Protein AF-0000000075301127 (afdb_homodimer)

Radius of gyration: 20.76 Å; Cα contacts (8 Å, |Δi|>4): 614; chains: 2; bounding box: 48×58×46 Å

Structure (mmCIF, N/CA/C/O backbone):
data_AF-0000000075301127-model_v1
#
loop_
_entity.id
_entity.type
_entity.pdbx_description
1 polymer 'RNase H type-1 domain-containing protein'
#
loop_
_atom_site.group_PDB
_atom_site.id
_atom_site.type_symbol
_atom_site.label_atom_id
_atom_site.label_alt_id
_atom_site.label_comp_id
_atom_site.label_asym_id
_atom_site.label_entity_id
_atom_site.label_seq_id
_atom_site.pdbx_PDB_ins_code
_atom_site.Cartn_x
_atom_site.Cartn_y
_atom_site.Cartn_z
_atom_site.occupancy
_atom_site.B_iso_or_equiv
_atom_site.auth_seq_id
_atom_site.auth_comp_id
_atom_site.auth_asym_id
_atom_site.auth_atom_id
_atom_site.pdbx_PDB_model_num
ATOM 1 N N . LEU A 1 1 ? 23.219 -8.305 -4.852 1 23.97 1 LEU A N 1
ATOM 2 C CA . LEU A 1 1 ? 23 -8.773 -3.486 1 23.97 1 LEU A CA 1
ATOM 3 C C . LEU A 1 1 ? 22.078 -9.984 -3.457 1 23.97 1 LEU A C 1
ATOM 5 O O . LEU A 1 1 ? 20.969 -9.93 -3.98 1 23.97 1 LEU A O 1
ATOM 9 N N . HIS A 1 2 ? 22.719 -11.195 -3.508 1 31.45 2 HIS A N 1
ATOM 10 C CA . HIS A 1 2 ? 22.031 -12.477 -3.369 1 31.45 2 HIS A CA 1
ATOM 11 C C . HIS A 1 2 ? 21.031 -12.445 -2.229 1 31.45 2 HIS A C 1
ATOM 13 O O . HIS A 1 2 ? 21.344 -12 -1.124 1 31.45 2 HIS A O 1
ATOM 19 N N . TRP A 1 3 ? 19.875 -12.172 -2.602 1 33.22 3 TRP A N 1
ATOM 20 C CA . TRP A 1 3 ? 18.859 -12.086 -1.552 1 33.22 3 TRP A CA 1
ATOM 21 C C . TRP A 1 3 ? 18.859 -13.344 -0.692 1 33.22 3 TRP A C 1
ATOM 23 O O . TRP A 1 3 ? 18.719 -14.453 -1.209 1 33.22 3 TRP A O 1
ATOM 33 N N . LYS A 1 4 ? 19.688 -13.422 0.194 1 38.69 4 LYS A N 1
ATOM 34 C CA . LYS A 1 4 ? 19.734 -14.508 1.17 1 38.69 4 LYS A CA 1
ATOM 35 C C . LYS A 1 4 ? 18.391 -14.656 1.887 1 38.69 4 LYS A C 1
ATOM 37 O O . LYS A 1 4 ? 17.891 -13.695 2.479 1 38.69 4 LYS A O 1
ATOM 42 N N . THR A 1 5 ? 17.562 -15.414 1.334 1 47.81 5 THR A N 1
ATOM 43 C CA . THR A 1 5 ? 16.406 -15.758 2.156 1 47.81 5 THR A CA 1
ATOM 44 C C . THR A 1 5 ? 16.812 -15.945 3.613 1 47.81 5 THR A C 1
ATOM 46 O O . THR A 1 5 ? 17.766 -16.688 3.906 1 47.81 5 THR A O 1
ATOM 49 N N . PRO A 1 6 ? 16.547 -15.031 4.438 1 50.59 6 PRO A N 1
ATOM 50 C CA . PRO A 1 6 ? 17.156 -15.062 5.766 1 50.59 6 PRO A CA 1
ATOM 51 C C . PRO A 1 6 ? 17.438 -16.484 6.254 1 50.59 6 PRO A C 1
ATOM 53 O O . PRO A 1 6 ? 18.438 -16.719 6.934 1 50.59 6 PRO A O 1
ATOM 56 N N . TYR A 1 7 ? 16.375 -17.344 6.492 1 55.53 7 TYR A N 1
ATOM 57 C CA . TYR A 1 7 ? 16.594 -18.438 7.418 1 55.53 7 TYR A CA 1
ATOM 58 C C . TYR A 1 7 ? 15.961 -19.734 6.887 1 55.53 7 TYR A C 1
ATOM 60 O O . TYR A 1 7 ? 15.047 -19.688 6.059 1 55.53 7 TYR A O 1
ATOM 68 N N . SER A 1 8 ? 16.453 -20.75 6.957 1 67.44 8 SER A N 1
ATOM 69 C CA . SER A 1 8 ? 15.867 -22.094 6.887 1 67.44 8 SER A CA 1
ATOM 70 C C . SER A 1 8 ? 14.414 -22.078 7.34 1 67.44 8 SER A C 1
ATOM 72 O O . SER A 1 8 ? 14.078 -21.484 8.367 1 67.44 8 SER A O 1
ATOM 74 N N . GLY A 1 9 ? 13.438 -22.406 6.355 1 79.81 9 GLY A N 1
ATOM 75 C CA . GLY A 1 9 ? 12.031 -22.5 6.715 1 79.81 9 GLY A CA 1
ATOM 76 C C . GLY A 1 9 ? 11.188 -21.391 6.109 1 79.81 9 GLY A C 1
ATOM 77 O O . GLY A 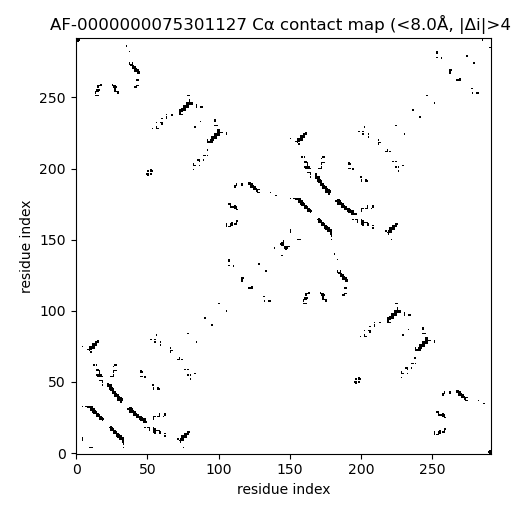1 9 ? 9.953 -21.484 6.094 1 79.81 9 GLY A O 1
ATOM 78 N N . TRP A 1 10 ? 11.906 -20.375 5.41 1 87.5 10 TRP A N 1
ATOM 79 C CA . TRP A 1 10 ? 11.125 -19.312 4.793 1 87.5 10 TRP A CA 1
ATOM 80 C C . TRP A 1 10 ? 10.891 -19.594 3.314 1 87.5 10 TRP A C 1
ATOM 82 O O . TRP A 1 10 ? 11.734 -20.188 2.646 1 87.5 10 TRP A O 1
ATOM 92 N N . VAL A 1 11 ? 9.727 -19.125 2.904 1 92.88 11 VAL A N 1
ATOM 93 C CA . VAL A 1 11 ? 9.469 -19.203 1.47 1 92.88 11 VAL A CA 1
ATOM 94 C C . VAL A 1 11 ? 9.469 -17.797 0.87 1 92.88 11 VAL A C 1
ATOM 96 O O . VAL A 1 11 ? 9.258 -16.812 1.58 1 92.88 11 VAL A O 1
ATOM 99 N N . LYS A 1 12 ? 9.789 -17.781 -0.409 1 93.31 12 LYS A N 1
ATOM 100 C CA . LYS A 1 12 ? 9.773 -16.531 -1.162 1 93.31 12 LYS A CA 1
ATOM 101 C C . LYS A 1 12 ? 8.562 -16.453 -2.08 1 93.31 12 LYS A C 1
ATOM 103 O O . LYS A 1 12 ? 8.297 -17.375 -2.852 1 93.31 12 LYS A O 1
ATOM 108 N N . CYS A 1 13 ? 7.824 -15.391 -1.941 1 96 13 CYS A N 1
ATOM 109 C CA . CYS A 1 13 ? 6.664 -15.164 -2.795 1 96 13 CYS A CA 1
ATOM 110 C C . CYS A 1 13 ? 6.844 -13.906 -3.635 1 96 13 CYS A C 1
ATOM 112 O O . CYS A 1 13 ? 6.75 -12.789 -3.117 1 96 13 CYS A O 1
ATOM 114 N N . SER A 1 14 ? 7.125 -14.086 -4.895 1 96.62 14 SER A N 1
ATOM 115 C CA . SER A 1 14 ? 7.152 -12.961 -5.824 1 96.62 14 SER A CA 1
ATOM 116 C C . SER A 1 14 ? 5.785 -12.734 -6.453 1 96.62 14 SER A C 1
ATOM 118 O O . SER A 1 14 ? 5.113 -13.68 -6.863 1 96.62 14 SER A O 1
ATOM 120 N N . TYR A 1 15 ? 5.328 -11.453 -6.484 1 97.19 15 TYR A N 1
ATOM 121 C CA . TYR A 1 15 ? 4.008 -11.133 -7.02 1 97.19 15 TYR A CA 1
ATOM 122 C C . TYR A 1 15 ? 4.094 -10.016 -8.047 1 97.19 15 TYR A C 1
ATOM 124 O O . TYR A 1 15 ? 5.059 -9.242 -8.062 1 97.19 15 TYR A O 1
ATOM 132 N N . ASP A 1 16 ? 3.129 -9.961 -8.969 1 96.19 16 ASP A N 1
ATOM 133 C CA . ASP A 1 16 ? 3.023 -8.914 -9.984 1 96.19 16 ASP A CA 1
ATOM 134 C C . ASP A 1 16 ? 1.595 -8.805 -10.508 1 96.19 16 ASP A C 1
ATOM 136 O O . ASP A 1 16 ? 0.816 -9.758 -10.414 1 96.19 16 ASP A O 1
ATOM 140 N N . GLY A 1 17 ? 1.234 -7.609 -10.969 1 94.88 17 GLY A N 1
ATOM 141 C CA . GLY A 1 17 ? -0.049 -7.344 -11.602 1 94.88 17 GLY A CA 1
ATOM 142 C C . GLY A 1 17 ? 0.074 -6.59 -12.914 1 94.88 17 GLY A C 1
ATOM 143 O O . GLY A 1 17 ? 1.089 -5.938 -13.164 1 94.88 17 GLY A O 1
ATOM 144 N N . THR A 1 18 ? -0.869 -6.797 -13.742 1 91.12 18 THR A N 1
ATOM 145 C CA . THR A 1 18 ? -0.947 -6.051 -14.992 1 91.12 18 THR A CA 1
ATOM 146 C C . THR A 1 18 ? -2.293 -5.344 -15.117 1 91.12 18 THR A C 1
ATOM 148 O O . THR A 1 18 ? -3.293 -5.797 -14.555 1 91.12 18 THR A O 1
ATOM 151 N N . PHE A 1 19 ? -2.176 -4.16 -15.609 1 84.75 19 PHE A N 1
ATOM 152 C CA . PHE A 1 19 ? -3.326 -3.303 -15.867 1 84.75 19 PHE A CA 1
ATOM 153 C C . PHE A 1 19 ? -3.574 -3.176 -17.375 1 84.75 19 PHE A C 1
ATOM 155 O O . PHE A 1 19 ? -2.635 -3.006 -18.141 1 84.75 19 PHE A O 1
ATOM 162 N N . VAL A 1 20 ? -4.902 -3.516 -17.703 1 74.31 20 VAL A N 1
ATOM 163 C CA . VAL A 1 20 ? -5.25 -3.365 -19.109 1 74.31 20 VAL A CA 1
ATOM 164 C C . VAL A 1 20 ? -6.156 -2.148 -19.297 1 74.31 20 VAL A C 1
ATOM 166 O O . VAL A 1 20 ? -6.781 -1.684 -18.344 1 74.31 20 VAL A O 1
ATOM 169 N N . TRP A 1 21 ? -6.184 -1.617 -20.359 1 67.12 21 TRP A N 1
ATOM 170 C CA . TRP A 1 21 ? -6.809 -0.351 -20.734 1 67.12 21 TRP A CA 1
ATOM 171 C C . TRP A 1 21 ? -8.289 -0.341 -20.344 1 67.12 21 TRP A C 1
ATOM 173 O O . TRP A 1 21 ? -8.82 0.692 -19.938 1 67.12 21 TRP A O 1
ATOM 183 N N . ASP A 1 22 ? -8.945 -1.418 -20.406 1 68.94 22 ASP A N 1
ATOM 184 C CA . ASP A 1 22 ? -10.359 -1.436 -20.031 1 68.94 22 ASP A CA 1
ATOM 185 C C . ASP A 1 22 ? -10.539 -1.54 -18.531 1 68.94 22 ASP A C 1
ATOM 187 O O . ASP A 1 22 ? -11.609 -1.916 -18.047 1 68.94 22 ASP A O 1
ATOM 191 N N . ARG A 1 23 ? -9.508 -1.252 -17.844 1 71.56 23 ARG A N 1
ATOM 192 C CA . ARG A 1 23 ? -9.5 -1.188 -16.391 1 71.56 23 ARG A CA 1
ATOM 193 C C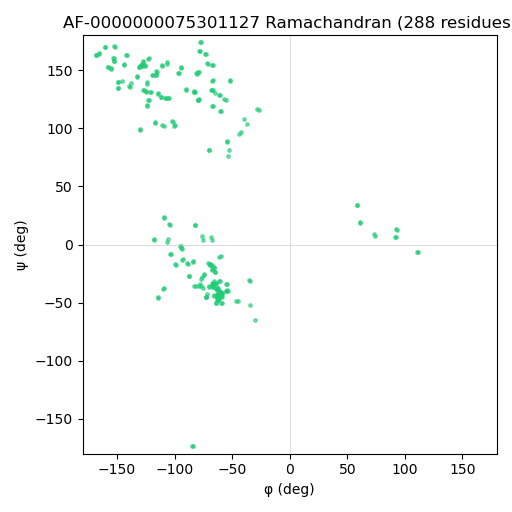 . ARG A 1 23 ? -9.547 -2.586 -15.773 1 71.56 23 ARG A C 1
ATOM 195 O O . ARG A 1 23 ? -9.859 -2.742 -14.594 1 71.56 23 ARG A O 1
ATOM 202 N N . SER A 1 24 ? -9.43 -3.498 -16.719 1 83.25 24 SER A N 1
ATOM 203 C CA . SER A 1 24 ? -9.305 -4.844 -16.172 1 83.25 24 SER A CA 1
ATOM 204 C C . SER A 1 24 ? -7.879 -5.125 -15.711 1 83.25 24 SER A C 1
ATOM 206 O O . SER A 1 24 ? -6.934 -4.484 -16.172 1 83.25 24 SER A O 1
ATOM 208 N N . SER A 1 25 ? -7.781 -5.914 -14.664 1 90.25 25 SER A N 1
ATOM 209 C CA . SER A 1 25 ? -6.449 -6.254 -14.172 1 90.25 25 SER A CA 1
ATOM 210 C C . SER A 1 25 ? -6.32 -7.754 -13.93 1 90.25 25 SER A C 1
ATOM 212 O O . SER A 1 25 ? -7.32 -8.445 -13.727 1 90.25 25 SER A O 1
ATOM 214 N N . LYS A 1 26 ? -5.145 -8.289 -14.18 1 94.06 26 LYS A N 1
ATOM 215 C CA . LYS A 1 26 ? -4.777 -9.656 -13.812 1 94.06 26 LYS A CA 1
ATOM 216 C C . LYS A 1 26 ? -3.586 -9.664 -12.859 1 94.06 26 LYS A C 1
ATOM 218 O O . LYS A 1 26 ? -2.715 -8.797 -12.93 1 94.06 26 LYS A O 1
ATOM 223 N N . VAL A 1 27 ? -3.652 -10.625 -12.016 1 96.38 27 VAL A N 1
ATOM 224 C CA . VAL A 1 27 ? -2.586 -10.703 -11.023 1 96.38 27 VAL A CA 1
ATOM 225 C C . VAL A 1 27 ? -1.978 -12.102 -11.023 1 96.38 27 VAL A C 1
ATOM 227 O O . VAL A 1 27 ? -2.607 -13.062 -11.484 1 96.38 27 VAL A O 1
ATOM 230 N N . GLY A 1 28 ? -0.729 -12.18 -10.531 1 97.12 28 GLY A N 1
ATOM 231 C CA . GLY A 1 28 ? -0.032 -13.453 -10.43 1 97.12 28 GLY A CA 1
ATOM 232 C C . GLY A 1 28 ? 1.011 -13.484 -9.328 1 97.12 28 GLY A C 1
ATOM 233 O O . GLY A 1 28 ? 1.396 -12.438 -8.805 1 97.12 28 GLY A O 1
ATOM 234 N N . TRP A 1 29 ? 1.383 -14.664 -8.93 1 97.5 29 TRP A N 1
ATOM 235 C CA . TRP A 1 29 ? 2.418 -14.859 -7.922 1 97.5 29 TRP A CA 1
ATOM 236 C C . TRP A 1 29 ? 3.115 -16.203 -8.109 1 97.5 29 TRP A C 1
ATOM 238 O O . TRP A 1 29 ? 2.576 -17.109 -8.75 1 97.5 29 TRP A O 1
ATOM 248 N N . ILE A 1 30 ? 4.344 -16.266 -7.566 1 97.19 30 ILE A N 1
ATOM 249 C CA . ILE A 1 30 ? 5.133 -17.484 -7.578 1 97.19 30 ILE A CA 1
ATOM 250 C C . ILE A 1 30 ? 5.832 -17.672 -6.234 1 97.19 30 ILE A C 1
ATOM 252 O O . ILE A 1 30 ? 6.344 -16.703 -5.66 1 97.19 30 ILE A O 1
ATOM 256 N N . ILE A 1 31 ? 5.789 -18.875 -5.723 1 95.75 31 ILE A N 1
ATOM 257 C CA . ILE A 1 31 ? 6.391 -19.203 -4.434 1 95.75 31 ILE A CA 1
ATOM 258 C C . ILE A 1 31 ? 7.551 -20.172 -4.633 1 95.75 31 ILE A C 1
ATOM 260 O O . ILE A 1 31 ? 7.402 -21.188 -5.312 1 95.75 31 ILE A O 1
ATOM 264 N N . ARG A 1 32 ? 8.633 -19.828 -4.066 1 93.25 32 ARG A N 1
ATOM 265 C CA . ARG A 1 32 ? 9.828 -20.672 -4.09 1 93.25 32 ARG A CA 1
ATOM 266 C C . ARG A 1 32 ? 10.367 -20.891 -2.68 1 93.25 32 ARG A C 1
ATOM 268 O O . ARG A 1 32 ? 10.164 -20.047 -1.795 1 93.25 32 ARG A O 1
ATOM 275 N N . ASN A 1 33 ? 11.07 -22 -2.514 1 90.94 33 ASN A N 1
ATOM 276 C CA . ASN A 1 33 ? 11.672 -22.234 -1.204 1 90.94 33 ASN A CA 1
ATOM 277 C C . ASN A 1 33 ? 13.023 -21.531 -1.077 1 90.94 33 ASN A C 1
ATOM 279 O O . ASN A 1 33 ? 13.406 -20.75 -1.95 1 90.94 33 ASN A O 1
ATOM 283 N N . ASP A 1 34 ? 13.664 -21.797 -0.003 1 83.94 34 ASP A N 1
ATOM 284 C CA . ASP A 1 34 ? 14.898 -21.094 0.318 1 83.94 34 ASP A CA 1
ATOM 285 C C . ASP A 1 34 ? 16.016 -21.5 -0.631 1 83.94 34 ASP A C 1
ATOM 287 O O . ASP A 1 34 ? 17.016 -20.781 -0.759 1 83.94 34 ASP A O 1
ATOM 291 N N . ARG A 1 35 ? 15.836 -22.594 -1.325 1 83.25 35 ARG A N 1
ATOM 292 C CA . ARG A 1 35 ? 16.828 -23.047 -2.287 1 83.25 35 ARG A CA 1
ATOM 293 C C . ARG A 1 35 ? 16.516 -22.547 -3.691 1 83.25 35 ARG A C 1
ATOM 295 O O . ARG A 1 35 ? 17.266 -22.797 -4.633 1 83.25 35 ARG A O 1
ATOM 302 N N . GLY A 1 36 ? 15.391 -21.891 -3.773 1 85.75 36 GLY A N 1
ATOM 303 C CA . GLY A 1 36 ? 15 -21.328 -5.062 1 85.75 36 GLY A CA 1
ATOM 304 C C . GLY A 1 36 ? 14.133 -22.266 -5.875 1 85.75 36 GLY A C 1
ATOM 305 O O . GLY A 1 36 ? 13.789 -21.969 -7.02 1 85.75 36 GLY A O 1
ATOM 306 N N . SER A 1 37 ? 13.742 -23.391 -5.281 1 89.12 37 SER A N 1
ATOM 307 C CA . SER A 1 37 ? 12.898 -24.359 -5.98 1 89.12 37 SER A CA 1
ATOM 308 C C . SER A 1 37 ? 11.438 -23.922 -5.988 1 89.12 37 SER A C 1
ATOM 310 O O . SER A 1 37 ? 10.945 -23.391 -4.992 1 89.12 37 SER A O 1
ATOM 312 N N . PHE A 1 38 ? 10.797 -24.312 -7.039 1 92.75 38 PHE A N 1
ATOM 313 C CA . PHE A 1 38 ? 9.391 -23.984 -7.223 1 92.75 38 PHE A CA 1
ATOM 314 C C . PHE A 1 38 ? 8.523 -24.719 -6.211 1 92.75 38 PHE A C 1
ATOM 316 O O . PHE A 1 38 ? 8.695 -25.922 -5.996 1 92.75 38 PHE A O 1
ATOM 323 N N . LEU A 1 39 ? 7.617 -24 -5.586 1 94.69 39 LEU A N 1
ATOM 324 C CA . LEU A 1 39 ? 6.652 -24.625 -4.688 1 94.69 39 LEU A CA 1
ATOM 325 C C . LEU A 1 39 ? 5.234 -24.5 -5.238 1 94.69 39 LEU A C 1
ATOM 327 O O . LEU A 1 39 ? 4.48 -25.484 -5.242 1 94.69 39 LEU A O 1
ATOM 331 N N . ALA A 1 40 ? 4.906 -23.375 -5.676 1 96.62 40 ALA A N 1
ATOM 332 C CA . ALA A 1 40 ? 3.557 -23.109 -6.168 1 96.62 40 ALA A CA 1
ATOM 333 C C . ALA A 1 40 ? 3.49 -21.781 -6.906 1 96.62 40 ALA A C 1
ATOM 335 O O . ALA A 1 40 ? 4.426 -20.984 -6.84 1 96.62 40 ALA A O 1
ATOM 336 N N . ALA A 1 41 ? 2.434 -21.594 -7.676 1 96.94 41 ALA A N 1
ATOM 337 C CA . ALA A 1 41 ? 2.135 -20.312 -8.336 1 96.94 41 ALA A CA 1
ATOM 338 C C . ALA A 1 41 ? 0.634 -20.156 -8.562 1 96.94 41 ALA A C 1
ATOM 340 O O . ALA A 1 41 ? -0.139 -21.094 -8.328 1 96.94 41 ALA A O 1
ATOM 341 N N . GLY A 1 42 ? 0.286 -18.953 -8.969 1 97.06 42 GLY A N 1
ATOM 342 C CA . GLY A 1 42 ? -1.118 -18.719 -9.266 1 97.06 42 GLY A CA 1
ATOM 343 C C . GLY A 1 42 ? -1.36 -17.438 -10.031 1 97.06 42 GLY A C 1
ATOM 344 O O . GLY A 1 42 ? -0.437 -16.641 -10.242 1 97.06 42 GLY A O 1
ATOM 345 N N . GLN A 1 43 ? -2.475 -17.391 -10.539 1 96.56 43 GLN A N 1
ATOM 346 C CA . GLN A 1 43 ? -2.973 -16.203 -11.219 1 96.56 43 GLN A CA 1
ATOM 347 C C . GLN A 1 43 ? -4.469 -16.016 -10.977 1 96.56 43 GLN A C 1
ATOM 349 O O . GLN A 1 43 ? -5.18 -16.969 -10.68 1 96.56 43 GLN A O 1
ATOM 354 N N . ALA A 1 44 ? -4.918 -14.805 -11.078 1 96.25 44 ALA A N 1
ATOM 355 C CA . ALA A 1 44 ? -6.324 -14.484 -10.852 1 96.25 44 ALA A CA 1
ATOM 356 C C . ALA A 1 44 ? -6.727 -13.211 -11.578 1 96.25 44 ALA A C 1
ATOM 358 O O . ALA A 1 44 ? -5.875 -12.367 -11.891 1 96.25 44 ALA A O 1
ATOM 359 N N . GLN A 1 45 ? -7.973 -13.164 -11.922 1 93.38 45 GLN A N 1
ATOM 360 C CA . GLN A 1 45 ? -8.531 -11.891 -12.367 1 93.38 45 GLN A CA 1
ATOM 361 C C . GLN A 1 45 ? -8.578 -10.883 -11.219 1 93.38 45 GLN A C 1
ATOM 363 O O . GLN A 1 45 ? -9.141 -11.18 -10.156 1 93.38 45 GLN A O 1
ATOM 368 N N . GLY A 1 46 ? -7.887 -9.812 -11.414 1 87.62 46 GLY A N 1
ATOM 369 C CA . GLY A 1 46 ? -7.914 -8.766 -10.398 1 87.62 46 GLY A CA 1
ATOM 370 C C . GLY A 1 46 ? -9.172 -7.926 -10.438 1 87.62 46 GLY A C 1
ATOM 371 O O . GLY A 1 46 ? -10.031 -8.125 -11.305 1 87.62 46 GLY A O 1
ATOM 372 N N . LYS A 1 47 ? -9.289 -7.055 -9.469 1 85.38 47 LYS A N 1
ATOM 373 C CA . LYS A 1 47 ? -10.375 -6.07 -9.445 1 85.38 47 LYS A CA 1
ATOM 374 C C . LYS A 1 47 ? -10.148 -4.98 -10.484 1 85.38 47 LYS A C 1
ATOM 376 O O . LYS A 1 47 ? -9.07 -4.883 -11.07 1 85.38 47 LYS A O 1
ATOM 381 N N . GLN A 1 48 ? -11.25 -4.246 -10.742 1 85.62 48 GLN A N 1
ATOM 382 C CA . GLN A 1 48 ? -11.094 -3.074 -11.602 1 85.62 48 GLN A CA 1
ATOM 383 C C . GLN A 1 48 ? -10.133 -2.064 -10.984 1 85.62 48 GLN A C 1
ATOM 385 O O . GLN A 1 48 ? -10.234 -1.75 -9.797 1 85.62 48 GLN A O 1
ATOM 390 N N . THR A 1 49 ? -9.148 -1.661 -11.836 1 83.88 49 THR A N 1
ATOM 391 C CA . THR A 1 49 ? -8.109 -0.77 -11.328 1 83.88 49 THR A CA 1
ATOM 392 C C . THR A 1 49 ? -7.945 0.44 -12.25 1 83.88 49 THR A C 1
ATOM 394 O O . THR A 1 49 ? -8.32 0.394 -13.422 1 83.88 49 THR A O 1
ATOM 397 N N . SER A 1 50 ? -7.465 1.533 -11.633 1 78.5 50 SER A N 1
ATOM 398 C CA . SER A 1 50 ? -7.273 2.762 -12.398 1 78.5 50 SER A CA 1
ATOM 399 C C . SER A 1 50 ? -5.801 2.986 -12.719 1 78.5 50 SER A C 1
ATOM 401 O O . SER A 1 50 ? -5.465 3.836 -13.547 1 78.5 50 SER A O 1
ATOM 403 N N . CYS A 1 51 ? -4.922 2.197 -12.172 1 83.38 51 CYS A N 1
ATOM 404 C CA . CYS A 1 51 ? -3.496 2.35 -12.438 1 83.38 51 CYS A CA 1
ATOM 405 C C . CYS A 1 51 ? -2.738 1.07 -12.102 1 83.38 51 CYS A C 1
ATOM 407 O O . CYS A 1 51 ? -3.303 0.147 -11.508 1 83.38 51 CYS A O 1
ATOM 409 N N . SER A 1 52 ? -1.479 1.012 -12.484 1 84.75 52 SER A N 1
ATOM 410 C CA . SER A 1 52 ? -0.663 -0.187 -12.328 1 84.75 52 SER A CA 1
ATOM 411 C C . SER A 1 52 ? -0.409 -0.489 -10.852 1 84.75 52 SER A C 1
ATOM 413 O O . SER A 1 52 ? -0.379 -1.653 -10.445 1 84.75 52 SER A O 1
ATOM 415 N N . LEU A 1 53 ? -0.269 0.536 -10.047 1 87.44 53 LEU A N 1
ATOM 416 C CA . LEU A 1 53 ? 0.011 0.348 -8.625 1 87.44 53 LEU A CA 1
ATOM 417 C C . LEU A 1 53 ? -1.143 -0.372 -7.938 1 87.44 53 LEU A C 1
ATOM 419 O O . LEU A 1 53 ? -0.922 -1.195 -7.047 1 87.44 53 LEU A O 1
ATOM 423 N N . GLU A 1 54 ? -2.297 -0.04 -8.359 1 88.81 54 GLU A N 1
ATOM 424 C CA . GLU A 1 54 ? -3.465 -0.72 -7.812 1 88.81 54 GLU A CA 1
ATOM 425 C C . GLU A 1 54 ? -3.438 -2.211 -8.133 1 88.81 54 GLU A C 1
ATOM 427 O O . GLU A 1 54 ? -3.727 -3.043 -7.273 1 88.81 54 GLU A O 1
ATOM 432 N N . SER A 1 55 ? -3.105 -2.541 -9.32 1 91.88 55 SER A N 1
ATOM 433 C CA . SER A 1 55 ? -2.998 -3.943 -9.711 1 91.88 55 SER A CA 1
ATOM 434 C C . SER A 1 55 ? -1.934 -4.668 -8.898 1 91.88 55 SER A C 1
ATOM 436 O O . SER A 1 55 ? -2.141 -5.805 -8.461 1 91.88 55 SER A O 1
ATOM 438 N N . GLU A 1 56 ? -0.827 -4.016 -8.656 1 91.5 56 GLU A N 1
ATOM 439 C CA . GLU A 1 56 ? 0.25 -4.57 -7.84 1 91.5 56 GLU A CA 1
ATOM 440 C C . GLU A 1 56 ? -0.208 -4.801 -6.402 1 91.5 56 GLU A C 1
ATOM 442 O O . GLU A 1 56 ? 0.143 -5.809 -5.789 1 91.5 56 GLU A O 1
ATOM 447 N N . GLY A 1 57 ? -0.97 -3.885 -5.953 1 91.88 57 GLY A N 1
ATOM 448 C CA . GLY A 1 57 ? -1.565 -4.07 -4.641 1 91.88 57 GLY A CA 1
ATOM 449 C C . GLY A 1 57 ? -2.488 -5.27 -4.566 1 91.88 57 GLY A C 1
ATOM 450 O O . GLY A 1 57 ? -2.439 -6.039 -3.604 1 91.88 57 GLY A O 1
ATOM 451 N N . HIS A 1 58 ? -3.281 -5.438 -5.555 1 92.69 58 HIS A N 1
ATOM 452 C CA . HIS A 1 58 ? -4.145 -6.609 -5.625 1 92.69 58 HIS A CA 1
ATOM 453 C C . HIS A 1 58 ? -3.328 -7.895 -5.664 1 92.69 58 HIS A C 1
ATOM 455 O O . HIS A 1 58 ? -3.676 -8.875 -5 1 92.69 58 HIS A O 1
ATOM 461 N N . ALA A 1 59 ? -2.293 -7.84 -6.438 1 95.44 59 ALA A N 1
ATOM 462 C CA . ALA A 1 59 ? -1.446 -9.023 -6.551 1 95.44 59 ALA A CA 1
ATOM 463 C C . ALA A 1 59 ? -0.883 -9.43 -5.188 1 95.44 59 ALA A C 1
ATOM 465 O O . ALA A 1 59 ? -0.85 -10.609 -4.852 1 95.44 59 ALA A O 1
ATOM 466 N N . LEU A 1 60 ? -0.417 -8.453 -4.457 1 94.12 60 LEU A N 1
ATOM 467 C CA . LEU A 1 60 ? 0.101 -8.727 -3.121 1 94.12 60 LEU A CA 1
ATOM 468 C C . LEU A 1 60 ? -0.989 -9.297 -2.221 1 94.12 60 LEU A C 1
ATOM 470 O O . LEU A 1 60 ? -0.768 -10.289 -1.523 1 94.12 60 LEU A O 1
ATOM 474 N N . LEU A 1 61 ? -2.16 -8.797 -2.215 1 92.38 61 LEU A N 1
ATOM 475 C CA . LEU A 1 61 ? -3.258 -9.281 -1.382 1 92.38 61 LEU A CA 1
ATOM 476 C C . LEU A 1 61 ? -3.613 -10.719 -1.729 1 92.38 61 LEU A C 1
ATOM 478 O O . LEU A 1 61 ? -3.791 -11.555 -0.835 1 92.38 61 LEU A O 1
ATOM 482 N N . PHE A 1 62 ? -3.719 -10.977 -3.002 1 93.75 62 PHE A N 1
ATOM 483 C CA . PHE A 1 62 ? -4.035 -12.328 -3.445 1 93.75 62 PHE A CA 1
ATOM 484 C C . PHE A 1 62 ? -2.951 -13.305 -3.012 1 93.75 62 PHE A C 1
ATOM 486 O O . PHE A 1 62 ? -3.252 -14.414 -2.555 1 93.75 62 PHE A O 1
ATOM 493 N N . SER A 1 63 ? -1.718 -12.852 -3.186 1 95 63 SER A N 1
ATOM 494 C CA . SER A 1 63 ? -0.622 -13.742 -2.818 1 95 63 SER A CA 1
ATOM 495 C C . SER A 1 63 ? -0.586 -13.984 -1.312 1 95 63 SER A C 1
ATOM 497 O O . SER A 1 63 ? -0.274 -15.086 -0.863 1 95 63 SER A O 1
ATOM 499 N N . MET A 1 64 ? -0.893 -13.023 -0.547 1 92.5 64 MET A N 1
ATOM 500 C CA . MET A 1 64 ? -0.975 -13.195 0.901 1 92.5 64 MET A CA 1
ATOM 501 C C . MET A 1 64 ? -2.066 -14.188 1.273 1 92.5 64 MET A C 1
ATOM 503 O O . MET A 1 64 ? -1.851 -15.07 2.111 1 92.5 64 MET A O 1
ATOM 507 N N . LYS A 1 65 ? -3.18 -13.984 0.679 1 91.69 65 LYS A N 1
ATOM 508 C CA . LYS A 1 65 ? -4.293 -14.891 0.928 1 91.69 65 LYS A CA 1
ATOM 509 C C . LYS A 1 65 ? -3.932 -16.328 0.533 1 91.69 65 LYS A C 1
ATOM 511 O O . LYS A 1 65 ? -4.227 -17.266 1.266 1 91.69 65 LYS A O 1
ATOM 516 N N . TYR A 1 66 ? -3.303 -16.453 -0.584 1 94.38 66 TYR A N 1
ATOM 517 C CA . TYR A 1 66 ? -2.879 -17.766 -1.056 1 94.38 66 TYR A CA 1
ATOM 518 C C . TYR A 1 66 ? -1.943 -18.422 -0.052 1 94.38 66 TYR A C 1
ATOM 520 O O . TYR A 1 66 ? -2.139 -19.594 0.312 1 94.38 66 TYR A O 1
ATOM 528 N N . CYS A 1 67 ? -0.916 -17.641 0.349 1 93.12 67 CYS A N 1
ATOM 529 C CA . CYS A 1 67 ? 0.055 -18.172 1.302 1 93.12 67 CYS A CA 1
ATOM 530 C C . CYS A 1 67 ? -0.627 -18.594 2.598 1 93.12 67 CYS A C 1
ATOM 532 O O . CYS A 1 67 ? -0.326 -19.656 3.143 1 93.12 67 CYS A O 1
ATOM 534 N N . ARG A 1 68 ? -1.529 -17.828 3.059 1 90.31 68 ARG A N 1
ATOM 535 C CA . ARG A 1 68 ? -2.271 -18.141 4.273 1 90.31 68 ARG A CA 1
ATOM 536 C C . ARG A 1 68 ? -3.072 -19.438 4.098 1 90.31 68 ARG A C 1
ATOM 538 O O . ARG A 1 68 ? -3.033 -20.312 4.953 1 90.31 68 ARG A O 1
ATOM 545 N N . ASN A 1 69 ? -3.744 -19.547 3.016 1 91.5 69 ASN A N 1
ATOM 546 C CA . ASN A 1 69 ? -4.582 -20.703 2.742 1 91.5 69 ASN A CA 1
ATOM 547 C C . ASN A 1 69 ? -3.748 -21.969 2.609 1 91.5 69 ASN A C 1
ATOM 549 O O . ASN A 1 69 ? -4.199 -23.062 2.98 1 91.5 69 ASN A O 1
ATOM 553 N N . LYS A 1 70 ? -2.535 -21.828 2.096 1 92.94 70 LYS A N 1
ATOM 554 C CA . LYS A 1 70 ? -1.659 -22.969 1.886 1 92.94 70 LYS A CA 1
ATOM 555 C C . LYS A 1 70 ? -0.901 -23.328 3.162 1 92.94 70 LYS A C 1
ATOM 557 O O . LYS A 1 70 ? -0.218 -24.344 3.223 1 92.94 70 LYS A O 1
ATOM 562 N N . GLY A 1 71 ? -0.921 -22.359 4.129 1 89.69 71 GLY A N 1
ATOM 563 C CA . GLY A 1 71 ? -0.307 -22.625 5.422 1 89.69 71 GLY A CA 1
ATOM 564 C C . GLY A 1 71 ? 1.139 -22.172 5.5 1 89.69 71 GLY A C 1
ATOM 565 O O . GLY A 1 71 ? 1.892 -22.641 6.359 1 89.69 71 GLY A O 1
ATOM 566 N N . TYR A 1 72 ? 1.582 -21.406 4.559 1 89.12 72 TYR A N 1
ATOM 567 C CA . TYR A 1 72 ? 2.91 -20.812 4.707 1 89.12 72 TYR A CA 1
ATOM 568 C C . TYR A 1 72 ? 2.947 -19.844 5.875 1 89.12 72 TYR A C 1
ATOM 570 O O . TYR A 1 72 ? 2.076 -18.969 5.992 1 89.12 72 TYR A O 1
ATOM 578 N N . THR A 1 73 ? 3.889 -19.922 6.758 1 85.12 73 THR A N 1
ATOM 579 C CA . THR A 1 73 ? 3.912 -19.094 7.961 1 85.12 73 THR A CA 1
ATOM 580 C C . THR A 1 73 ? 5.012 -18.047 7.871 1 85.12 73 THR A C 1
ATOM 582 O O . THR A 1 73 ? 4.883 -16.953 8.445 1 85.12 73 THR A O 1
ATOM 585 N N . ASN A 1 74 ? 6.145 -18.406 7.297 1 88.12 74 ASN A N 1
ATOM 586 C CA . ASN A 1 74 ? 7.27 -17.5 7.105 1 88.12 74 ASN A CA 1
ATOM 587 C C . ASN A 1 74 ? 7.477 -17.172 5.633 1 88.12 74 ASN A C 1
ATOM 589 O O . ASN A 1 74 ? 7.992 -17.984 4.875 1 88.12 74 ASN A O 1
ATOM 593 N N . VAL A 1 75 ? 7.023 -15.977 5.309 1 91.44 75 VAL A N 1
ATOM 594 C CA . VAL A 1 75 ? 7.016 -15.648 3.887 1 91.44 75 VAL A CA 1
ATOM 595 C C . VAL A 1 75 ? 7.734 -14.32 3.66 1 91.44 75 VAL A C 1
ATOM 597 O O . VAL A 1 75 ? 7.512 -13.359 4.395 1 91.44 75 VAL A O 1
ATOM 600 N N . CYS A 1 76 ? 8.562 -14.305 2.729 1 91.81 76 CYS A N 1
ATOM 601 C CA . CYS A 1 76 ? 9.148 -13.07 2.211 1 91.81 76 CYS A CA 1
ATOM 602 C C . CYS A 1 76 ? 8.492 -12.664 0.898 1 91.81 76 CYS A C 1
ATOM 604 O O . CYS A 1 76 ? 8.719 -13.289 -0.138 1 91.81 76 CYS A O 1
ATOM 606 N N . PHE A 1 77 ? 7.676 -11.656 0.965 1 93.56 77 PHE A N 1
ATOM 607 C CA . PHE A 1 77 ? 7.012 -11.148 -0.229 1 93.56 77 PHE A CA 1
ATOM 608 C C . PHE A 1 77 ? 7.93 -10.195 -0.993 1 93.56 77 PHE A C 1
ATOM 610 O O . PHE A 1 77 ? 8.531 -9.305 -0.403 1 93.56 77 PHE A O 1
ATOM 617 N N . LYS A 1 78 ? 8.016 -10.43 -2.275 1 94.5 78 LYS A N 1
ATOM 618 C CA . LYS A 1 78 ? 8.875 -9.625 -3.141 1 94.5 78 LYS A CA 1
ATOM 619 C C . LYS A 1 78 ? 8.078 -9 -4.277 1 94.5 78 LYS A C 1
ATOM 621 O O . LYS A 1 78 ? 7.355 -9.695 -4.996 1 94.5 78 LYS A O 1
ATOM 626 N N . GLY A 1 79 ? 8.117 -7.734 -4.418 1 94.44 79 GLY A N 1
ATOM 627 C CA . GLY A 1 79 ? 7.473 -6.98 -5.48 1 94.44 79 GLY A CA 1
ATOM 628 C C . GLY A 1 79 ? 8.305 -5.812 -5.98 1 94.44 79 GLY A C 1
ATOM 629 O O . GLY A 1 79 ? 9.25 -5.391 -5.312 1 94.44 79 GLY A O 1
ATOM 630 N N . ASP A 1 80 ? 7.965 -5.293 -7.152 1 92.88 80 ASP A N 1
ATOM 631 C CA . ASP A 1 80 ? 8.781 -4.238 -7.742 1 92.88 80 ASP A CA 1
ATOM 632 C C . ASP A 1 80 ? 8.109 -2.875 -7.609 1 92.88 80 ASP A C 1
ATOM 634 O O . ASP A 1 80 ? 8.406 -1.952 -8.367 1 92.88 80 ASP A O 1
ATOM 638 N N . ASN A 1 81 ? 7.184 -2.754 -6.762 1 90.94 81 ASN A N 1
ATOM 639 C CA . ASN A 1 81 ? 6.551 -1.495 -6.387 1 90.94 81 ASN A CA 1
ATOM 640 C C . ASN A 1 81 ? 7.105 -0.96 -5.07 1 90.94 81 ASN A C 1
ATOM 642 O O . ASN A 1 81 ? 6.66 -1.363 -3.992 1 90.94 81 ASN A O 1
ATOM 646 N N . LYS A 1 82 ? 7.965 0.005 -5.113 1 88.69 82 LYS A N 1
ATOM 647 C CA . LYS A 1 82 ? 8.68 0.514 -3.947 1 88.69 82 LYS A CA 1
ATOM 648 C C . LYS A 1 82 ? 7.723 1.188 -2.967 1 88.69 82 LYS A C 1
ATOM 650 O O . LYS A 1 82 ? 7.879 1.062 -1.751 1 88.69 82 LYS A O 1
ATOM 655 N N . GLU A 1 83 ? 6.727 1.814 -3.445 1 86.06 83 GLU A N 1
ATOM 656 C CA . GLU A 1 83 ? 5.805 2.568 -2.598 1 86.06 83 GLU A CA 1
ATOM 657 C C . GLU A 1 83 ? 5.055 1.646 -1.641 1 86.06 83 GLU A C 1
ATOM 659 O O . GLU A 1 83 ? 4.988 1.91 -0.439 1 86.06 83 GLU A O 1
ATOM 664 N N . ILE A 1 84 ? 4.48 0.597 -2.143 1 88.19 84 ILE A N 1
ATOM 665 C CA . ILE A 1 84 ? 3.74 -0.365 -1.336 1 88.19 84 ILE A CA 1
ATOM 666 C C . ILE A 1 84 ? 4.664 -0.983 -0.291 1 88.19 84 ILE A C 1
ATOM 668 O O . ILE A 1 84 ? 4.305 -1.085 0.884 1 88.19 84 ILE A O 1
ATOM 672 N N . VAL A 1 85 ? 5.855 -1.334 -0.699 1 89.69 85 VAL A N 1
ATOM 673 C CA . VAL A 1 85 ? 6.816 -1.977 0.19 1 89.69 85 VAL A CA 1
ATOM 674 C C . VAL A 1 85 ? 7.234 -1.004 1.291 1 89.69 85 VAL A C 1
ATOM 676 O O . VAL A 1 85 ? 7.32 -1.382 2.461 1 89.69 85 VAL A O 1
ATOM 679 N N . ASP A 1 86 ? 7.492 0.233 0.922 1 86.62 86 ASP A N 1
ATOM 680 C CA . ASP A 1 86 ? 7.863 1.251 1.9 1 86.62 86 ASP A CA 1
ATOM 681 C C . ASP A 1 86 ? 6.758 1.448 2.934 1 86.62 86 ASP A C 1
ATOM 683 O O . ASP A 1 86 ? 7.031 1.624 4.121 1 86.62 86 ASP A O 1
ATOM 687 N N . ILE A 1 87 ? 5.531 1.448 2.449 1 85.75 87 ILE A N 1
ATOM 688 C CA . ILE A 1 87 ? 4.395 1.635 3.346 1 85.75 87 ILE A CA 1
ATOM 689 C C . ILE A 1 87 ? 4.332 0.48 4.344 1 85.75 87 ILE A C 1
ATOM 691 O O . ILE A 1 87 ? 4.16 0.699 5.547 1 85.75 87 ILE A O 1
ATOM 695 N N . LEU A 1 88 ? 4.52 -0.667 3.875 1 83.75 88 LEU A N 1
ATOM 696 C CA . LEU A 1 88 ? 4.441 -1.859 4.715 1 83.75 88 LEU A CA 1
ATOM 697 C C . LEU A 1 88 ? 5.586 -1.887 5.723 1 83.75 88 LEU A C 1
ATOM 699 O O . LEU A 1 88 ? 5.402 -2.334 6.859 1 83.75 88 LEU A O 1
ATOM 703 N N . ASN A 1 89 ? 6.672 -1.377 5.301 1 81.06 89 ASN A N 1
ATOM 704 C CA . ASN A 1 89 ? 7.832 -1.397 6.184 1 81.06 89 ASN A CA 1
ATOM 705 C C . ASN A 1 89 ? 7.867 -0.173 7.094 1 81.06 89 ASN A C 1
ATOM 707 O O . ASN A 1 89 ? 8.617 -0.142 8.07 1 81.06 89 ASN A O 1
ATOM 711 N N . GLY A 1 90 ? 7.273 0.853 6.582 1 70.44 90 GLY A N 1
ATOM 712 C CA . GLY A 1 90 ? 7.27 2.088 7.348 1 70.44 90 GLY A CA 1
ATOM 713 C C . GLY A 1 90 ? 6.57 1.958 8.688 1 70.44 90 GLY A C 1
ATOM 714 O O . GLY A 1 90 ? 6.707 2.826 9.555 1 70.44 90 GLY A O 1
ATOM 715 N N . HIS A 1 91 ? 5.883 0.801 8.812 1 62.66 91 HIS A N 1
ATOM 716 C CA . HIS A 1 91 ? 5.164 0.632 10.07 1 62.66 91 HIS A CA 1
ATOM 717 C C . HIS A 1 91 ? 6.129 0.419 11.234 1 62.66 91 HIS A C 1
ATOM 719 O O . HIS A 1 91 ? 6.785 -0.622 11.312 1 62.66 91 HIS A O 1
ATOM 725 N N . LYS A 1 92 ? 6.637 1.48 11.703 1 60.81 92 LYS A N 1
ATOM 726 C CA . LYS A 1 92 ? 7.492 1.4 12.883 1 60.81 92 LYS A CA 1
ATOM 727 C C . LYS A 1 92 ? 6.77 1.917 14.125 1 60.81 92 LYS A C 1
ATOM 729 O O . LYS A 1 92 ? 7.387 2.109 15.172 1 60.81 92 LYS A O 1
ATOM 734 N N . LEU A 1 93 ? 5.586 2.229 13.961 1 61.91 93 LEU A N 1
ATOM 735 C CA . LEU A 1 93 ? 4.836 2.713 15.117 1 61.91 93 LEU A CA 1
ATOM 736 C C . LEU A 1 93 ? 4.371 1.552 15.984 1 61.91 93 LEU A C 1
ATOM 738 O O . LEU A 1 93 ? 3.93 0.521 15.469 1 61.91 93 LEU A O 1
ATOM 742 N N . ASN A 1 94 ? 4.699 1.574 17.188 1 61.22 94 ASN A N 1
ATOM 743 C CA . ASN A 1 94 ? 4.398 0.526 18.156 1 61.22 94 ASN A CA 1
ATOM 744 C C . ASN A 1 94 ? 2.943 0.079 18.062 1 61.22 94 ASN A C 1
ATOM 746 O O . ASN A 1 94 ? 2.65 -1.115 18.141 1 61.22 94 ASN A O 1
ATOM 750 N N . PHE A 1 95 ? 2.064 1.151 18.047 1 74.25 95 PHE A N 1
ATOM 751 C CA . PHE A 1 95 ? 0.639 0.855 17.969 1 74.25 95 PHE A CA 1
ATOM 752 C C . PHE A 1 95 ? -0.024 1.664 16.859 1 74.25 95 PHE A C 1
ATOM 754 O O . PHE A 1 95 ? -0.219 2.873 17 1 74.25 95 PHE A O 1
ATOM 761 N N . ALA A 1 96 ? -0.169 1.022 15.797 1 83.69 96 ALA A N 1
ATOM 762 C CA . ALA A 1 96 ? -0.801 1.672 14.648 1 83.69 96 ALA A CA 1
ATOM 763 C C . ALA A 1 96 ? -1.997 0.865 14.148 1 83.69 96 ALA A C 1
ATOM 765 O O . ALA A 1 96 ? -1.95 -0.367 14.117 1 83.69 96 ALA A O 1
ATOM 766 N N . ALA A 1 97 ? -3.012 1.524 13.961 1 86.44 97 ALA A N 1
ATOM 767 C CA . ALA A 1 97 ? -4.18 0.964 13.281 1 86.44 97 ALA A CA 1
ATOM 768 C C . ALA A 1 97 ? -4.461 1.695 11.977 1 86.44 97 ALA A C 1
ATOM 770 O O . ALA A 1 97 ? -4.152 2.883 11.844 1 86.44 97 ALA A O 1
ATOM 771 N N . TYR A 1 98 ? -4.992 1.016 11.016 1 88.62 98 TYR A N 1
ATOM 772 C CA . TYR A 1 98 ? -5.316 1.575 9.703 1 88.62 98 TYR A CA 1
ATOM 773 C C . TYR A 1 98 ? -6.785 1.363 9.367 1 88.62 98 TYR A C 1
ATOM 775 O O . TYR A 1 98 ? -7.258 0.226 9.305 1 88.62 98 TYR A O 1
ATOM 783 N N . ASN A 1 99 ? -7.461 2.455 9.18 1 90.44 99 ASN A N 1
ATOM 784 C CA . ASN A 1 99 ? -8.898 2.398 8.914 1 90.44 99 ASN A CA 1
ATOM 785 C C . ASN A 1 99 ? -9.242 3.021 7.566 1 90.44 99 ASN A C 1
ATOM 787 O O . ASN A 1 99 ? -8.758 4.109 7.234 1 90.44 99 ASN A O 1
ATOM 791 N N . TRP A 1 100 ? -10.023 2.268 6.816 1 93.19 100 TRP A N 1
ATOM 792 C CA . TRP A 1 100 ? -10.562 2.826 5.578 1 93.19 100 TRP A CA 1
ATOM 793 C C . TRP A 1 100 ? -11.812 3.656 5.848 1 93.19 100 TRP A C 1
ATOM 795 O O . TRP A 1 100 ? -12.703 3.223 6.578 1 93.19 100 TRP A O 1
ATOM 805 N N . ILE A 1 101 ? -11.844 4.82 5.301 1 91.38 101 ILE A N 1
ATOM 806 C CA . ILE A 1 101 ? -13.016 5.68 5.414 1 91.38 101 ILE A CA 1
ATOM 807 C C . ILE A 1 101 ? -13.484 6.102 4.023 1 91.38 101 ILE A C 1
ATOM 809 O O . ILE A 1 101 ? -12.695 6.109 3.074 1 91.38 101 ILE A O 1
ATOM 813 N N . ARG A 1 102 ? -14.797 6.41 3.918 1 91.25 102 ARG A N 1
ATOM 814 C CA . ARG A 1 102 ? -15.32 6.914 2.654 1 91.25 102 ARG A CA 1
ATOM 815 C C . ARG A 1 102 ? -14.758 8.297 2.336 1 91.25 102 ARG A C 1
ATOM 817 O O . ARG A 1 102 ? -14.469 9.078 3.244 1 91.25 102 ARG A O 1
ATOM 824 N N . ARG A 1 103 ? -14.734 8.578 1.062 1 90.25 103 ARG A N 1
ATOM 825 C CA . ARG A 1 103 ? -14.164 9.844 0.606 1 90.25 103 ARG A CA 1
ATOM 826 C C . ARG A 1 103 ? -14.836 11.023 1.295 1 90.25 103 ARG A C 1
ATOM 828 O O . ARG A 1 103 ? -14.172 11.992 1.677 1 90.25 103 ARG A O 1
ATOM 835 N N . GLU A 1 104 ? -16.172 10.977 1.492 1 89.12 104 GLU A N 1
ATOM 836 C CA . GLU A 1 104 ? -16.953 12.07 2.062 1 89.12 104 GLU A CA 1
ATOM 837 C C . GLU A 1 104 ? -16.578 12.312 3.521 1 89.12 104 GLU A C 1
ATOM 839 O O . GLU A 1 104 ? -16.812 13.406 4.051 1 89.12 104 GLU A O 1
ATOM 844 N N . CYS A 1 105 ? -15.945 11.312 4.16 1 88.38 105 CYS A N 1
ATOM 845 C CA . CYS A 1 105 ? -15.57 11.414 5.562 1 88.38 105 CYS A CA 1
ATOM 846 C C . CYS A 1 105 ? -14.133 11.891 5.707 1 88.38 105 CYS A C 1
ATOM 848 O O . CYS A 1 105 ? -13.641 12.086 6.824 1 88.38 105 CYS A O 1
ATOM 850 N N . ASN A 1 106 ? -13.383 12.133 4.57 1 91.69 106 ASN A N 1
ATOM 851 C CA . ASN A 1 106 ? -11.977 12.523 4.617 1 91.69 106 ASN A CA 1
ATOM 852 C C . ASN A 1 106 ? -11.781 13.977 4.199 1 91.69 106 ASN A C 1
ATOM 854 O O . ASN A 1 106 ? -10.703 14.359 3.744 1 91.69 106 ASN A O 1
ATOM 858 N N . LYS A 1 107 ? -12.789 14.75 4.328 1 89 107 LYS A N 1
ATOM 859 C CA . LYS A 1 107 ? -12.797 16.125 3.832 1 89 107 LYS A CA 1
ATOM 860 C C . LYS A 1 107 ? -11.742 16.969 4.531 1 89 107 LYS A C 1
ATOM 862 O O . LYS A 1 107 ? -11.102 17.812 3.906 1 89 107 LYS A O 1
ATOM 867 N N . LEU A 1 108 ? -11.594 16.75 5.754 1 89.69 108 LEU A N 1
ATOM 868 C CA . LEU A 1 108 ? -10.656 17.562 6.516 1 89.69 108 LEU A CA 1
ATOM 869 C C . LEU A 1 108 ? -9.234 17.391 5.98 1 89.69 108 LEU A C 1
ATOM 871 O O . LEU A 1 108 ? -8.508 18.375 5.82 1 89.69 108 LEU A O 1
ATOM 875 N N . ALA A 1 109 ? -8.844 16.188 5.703 1 94.62 109 ALA A N 1
ATOM 876 C CA . ALA A 1 109 ? -7.496 15.938 5.203 1 94.62 109 ALA A CA 1
ATOM 877 C C . ALA A 1 109 ? -7.355 16.375 3.746 1 94.62 109 ALA A C 1
ATOM 879 O O . ALA A 1 109 ? -6.254 16.688 3.289 1 94.62 109 ALA A O 1
ATOM 880 N N . ASP A 1 110 ? -8.422 16.406 3.008 1 93.56 110 ASP A N 1
ATOM 881 C CA . ASP A 1 110 ? -8.461 16.719 1.582 1 93.56 110 ASP A CA 1
ATOM 882 C C . ASP A 1 110 ? -8.039 18.172 1.33 1 93.56 110 ASP A C 1
ATOM 884 O O . ASP A 1 110 ? -7.598 18.516 0.229 1 93.56 110 ASP A O 1
ATOM 888 N N . VAL A 1 111 ? -8.164 19 2.291 1 92.75 111 VAL A N 1
ATOM 889 C CA . VAL A 1 111 ? -7.906 20.438 2.168 1 92.75 111 VAL A CA 1
ATOM 890 C C . VAL A 1 111 ? -6.406 20.672 2.002 1 92.75 111 VAL A C 1
ATOM 892 O O . VAL A 1 111 ? -5.992 21.5 1.188 1 92.75 111 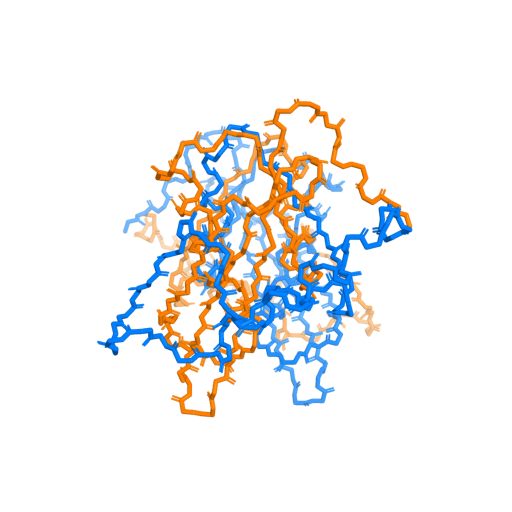VAL A O 1
ATOM 895 N N . PHE A 1 112 ? -5.602 19.922 2.637 1 94.06 112 PHE A N 1
ATOM 896 C CA . PHE A 1 112 ? -4.191 20.25 2.812 1 94.06 112 PHE A CA 1
ATOM 897 C C . PHE A 1 112 ? -3.424 20.062 1.508 1 94.06 112 PHE A C 1
ATOM 899 O O . PHE A 1 112 ? -2.691 20.953 1.08 1 94.06 112 PHE A O 1
ATOM 906 N N . PRO A 1 113 ? -3.633 18.953 0.786 1 94.12 113 PRO A N 1
ATOM 907 C CA . PRO A 1 113 ? -2.893 18.828 -0.471 1 94.12 113 PRO A CA 1
ATOM 908 C C . PRO A 1 113 ? -3.367 19.812 -1.539 1 94.12 113 PRO A C 1
ATOM 910 O O . PRO A 1 113 ? -2.66 20.062 -2.521 1 94.12 113 PRO A O 1
ATOM 913 N N . LYS A 1 114 ? -4.52 20.375 -1.386 1 91.31 114 LYS A N 1
ATOM 914 C CA . LYS A 1 114 ? -5.098 21.281 -2.381 1 91.31 114 LYS A CA 1
ATOM 915 C C . LYS A 1 114 ? -4.742 22.734 -2.082 1 91.31 114 LYS A C 1
ATOM 917 O O . LYS A 1 114 ? -4.949 23.609 -2.92 1 91.31 114 LYS A O 1
ATOM 922 N N . HIS A 1 115 ? -4.242 23 -0.943 1 91.38 115 HIS A N 1
ATOM 923 C CA . HIS A 1 115 ? -3.84 24.344 -0.545 1 91.38 115 HIS A CA 1
ATOM 924 C C . HIS A 1 115 ? -2.355 24.578 -0.804 1 91.38 115 HIS A C 1
ATOM 926 O O . HIS A 1 115 ? -1.554 23.641 -0.721 1 91.38 115 HIS A O 1
ATOM 932 N N . MET A 1 116 ? -2.027 25.797 -1.02 1 90.44 116 MET A N 1
ATOM 933 C CA . MET A 1 116 ? -0.627 26.156 -1.221 1 90.44 116 MET A CA 1
ATOM 934 C C . MET A 1 116 ? 0.18 25.953 0.055 1 90.44 116 MET A C 1
ATOM 936 O O . MET A 1 116 ? -0.289 26.25 1.151 1 90.44 116 MET A O 1
ATOM 940 N N . ILE A 1 117 ? 1.323 25.484 -0.139 1 92.19 117 ILE A N 1
ATOM 941 C CA . ILE A 1 117 ? 2.221 25.344 1.004 1 92.19 117 ILE A CA 1
ATOM 942 C C . ILE A 1 117 ? 2.832 26.703 1.347 1 92.19 117 ILE A C 1
ATOM 944 O O . ILE A 1 117 ? 3.41 27.359 0.482 1 92.19 117 ILE A O 1
ATOM 948 N N . PRO A 1 118 ? 2.693 27.141 2.551 1 92.31 118 PRO A N 1
ATOM 949 C CA . PRO A 1 118 ? 3.191 28.453 2.943 1 92.31 118 PRO A CA 1
ATOM 950 C C . PRO A 1 118 ? 4.66 28.672 2.576 1 92.31 118 PRO A C 1
ATOM 952 O O . PRO A 1 118 ? 5.461 27.734 2.674 1 92.31 118 PRO A O 1
ATOM 955 N N . ASN A 1 119 ? 4.992 29.891 2.143 1 90.56 119 ASN A N 1
ATOM 956 C CA . ASN A 1 119 ? 6.336 30.375 1.846 1 90.56 119 ASN A CA 1
ATOM 957 C C . ASN A 1 119 ? 6.992 29.562 0.73 1 90.56 119 ASN A C 1
ATOM 959 O O . ASN A 1 119 ? 8.219 29.484 0.654 1 90.56 119 ASN A O 1
ATOM 963 N N . ASN A 1 120 ? 6.266 28.875 -0.015 1 87.38 120 ASN A N 1
ATOM 964 C CA . ASN A 1 120 ? 6.73 28.047 -1.122 1 87.38 120 ASN A CA 1
ATOM 965 C C . ASN A 1 120 ? 7.723 26.984 -0.65 1 87.38 120 ASN A C 1
ATOM 967 O O . ASN A 1 120 ? 8.695 26.688 -1.344 1 87.38 120 ASN A O 1
ATOM 971 N N . ALA A 1 121 ? 7.426 26.578 0.533 1 92.5 121 ALA A N 1
ATOM 972 C CA . ALA A 1 121 ? 8.266 25.516 1.095 1 92.5 121 ALA A CA 1
ATOM 973 C C . ALA A 1 121 ? 7.883 24.156 0.526 1 92.5 121 ALA A C 1
ATOM 975 O O . ALA A 1 121 ? 6.914 24.047 -0.23 1 92.5 121 ALA A O 1
ATOM 976 N N . LEU A 1 122 ? 8.703 23.172 0.731 1 93.25 122 LEU A N 1
ATOM 977 C CA . LEU A 1 122 ? 8.414 21.812 0.302 1 93.25 122 LEU A CA 1
ATOM 978 C C . LEU A 1 122 ? 7.652 21.062 1.385 1 93.25 122 LEU A C 1
ATOM 980 O O . LEU A 1 122 ? 7.059 20.016 1.115 1 93.25 122 LEU A O 1
ATOM 984 N N . TYR A 1 123 ? 7.734 21.656 2.537 1 95.44 123 TYR A N 1
ATOM 985 C CA . TYR A 1 123 ? 7.117 21.062 3.717 1 95.44 123 TYR A CA 1
ATOM 986 C C . TYR A 1 123 ? 6.66 22.125 4.695 1 95.44 123 TYR A C 1
ATOM 988 O O . TYR A 1 123 ? 7.352 23.125 4.91 1 95.44 123 TYR A O 1
ATOM 996 N N . PHE A 1 124 ? 5.449 21.938 5.336 1 96.5 124 PHE A N 1
ATOM 997 C CA . PHE A 1 124 ? 4.945 22.875 6.332 1 96.5 124 PHE A CA 1
ATOM 998 C C . PHE A 1 124 ? 4.098 22.156 7.375 1 96.5 124 PHE A C 1
ATOM 1000 O O . PHE A 1 124 ? 3.297 21.281 7.035 1 96.5 124 PHE A O 1
ATOM 1007 N N . SER A 1 125 ? 4.316 22.469 8.609 1 96.25 125 SER A N 1
ATOM 1008 C CA . SER A 1 125 ? 3.525 21.906 9.703 1 96.25 125 SER A CA 1
ATOM 1009 C C . SER A 1 125 ? 2.746 22.984 10.438 1 96.25 125 SER A C 1
ATOM 1011 O O . SER A 1 125 ? 3.221 24.109 10.578 1 96.25 125 SER A O 1
ATOM 1013 N N . TYR A 1 126 ? 1.58 22.609 10.891 1 95.25 126 TYR A N 1
ATOM 1014 C CA . TYR A 1 126 ? 0.71 23.5 11.648 1 95.25 126 TYR A CA 1
ATOM 1015 C C . TYR A 1 126 ? 0.588 23.047 13.094 1 95.25 126 TYR A C 1
ATOM 1017 O O . TYR A 1 126 ? 0.197 21.906 13.359 1 95.25 126 TYR A O 1
ATOM 1025 N N . ASP A 1 127 ? 0.86 23.969 14.016 1 93.5 127 ASP A N 1
ATOM 1026 C CA . ASP A 1 127 ? 0.72 23.656 15.43 1 93.5 127 ASP A CA 1
ATOM 1027 C C . ASP A 1 127 ? -0.601 24.172 15.984 1 93.5 127 ASP A C 1
ATOM 1029 O O . ASP A 1 127 ? -1.003 23.812 17.094 1 93.5 127 ASP A O 1
ATOM 1033 N N . PHE A 1 128 ? -1.173 25.094 15.219 1 92.44 128 PHE A N 1
ATOM 1034 C CA . PHE A 1 128 ? -2.494 25.625 15.516 1 92.44 128 PHE A CA 1
ATOM 1035 C C . PHE A 1 128 ? -3.445 25.406 14.352 1 92.44 128 PHE A C 1
ATOM 1037 O O . PHE A 1 128 ? -3.008 25.203 13.211 1 92.44 128 PHE A O 1
ATOM 1044 N N . ILE A 1 129 ? -4.723 25.469 14.648 1 91.44 129 ILE A N 1
ATOM 1045 C CA . ILE A 1 129 ? -5.727 25.25 13.617 1 91.44 129 ILE A CA 1
ATOM 1046 C C . ILE A 1 129 ? -5.559 26.297 12.508 1 91.44 129 ILE A C 1
ATOM 1048 O O . ILE A 1 129 ? -5.734 27.484 12.742 1 91.44 129 ILE A O 1
ATOM 1052 N N . PRO A 1 130 ? -5.211 25.828 11.367 1 91.12 130 PRO A N 1
ATOM 1053 C CA . PRO A 1 130 ? -5.09 26.797 10.281 1 91.12 130 PRO A CA 1
ATOM 1054 C C . PRO A 1 130 ? -6.441 27.328 9.812 1 91.12 130 PRO A C 1
ATOM 1056 O O . PRO A 1 130 ? -7.457 26.641 9.93 1 91.12 130 PRO A O 1
ATOM 1059 N N . LEU A 1 131 ? -6.477 28.469 9.25 1 85.69 131 LEU A N 1
ATOM 1060 C CA . LEU A 1 131 ? -7.691 29.156 8.82 1 85.69 131 LEU A CA 1
ATOM 1061 C C . LEU A 1 131 ? -8.438 28.344 7.773 1 85.69 131 LEU A C 1
ATOM 1063 O O . LEU A 1 131 ? -9.672 28.344 7.746 1 85.69 131 LEU A O 1
ATOM 1067 N N . VAL A 1 132 ? -7.734 27.609 6.992 1 84.88 132 VAL A N 1
ATOM 1068 C CA . VAL A 1 132 ? -8.305 26.922 5.836 1 84.88 132 VAL A CA 1
ATOM 1069 C C . VAL A 1 132 ? -9.258 25.828 6.301 1 84.88 132 VAL A C 1
ATOM 1071 O O . VAL A 1 132 ? -10.148 25.406 5.555 1 84.88 132 VAL A O 1
ATOM 1074 N N . ILE A 1 133 ? -9.109 25.375 7.539 1 87.44 133 ILE A N 1
ATOM 1075 C CA . ILE A 1 133 ? -10 24.297 7.973 1 87.44 133 ILE A CA 1
ATOM 1076 C C . ILE A 1 133 ? -10.852 24.781 9.148 1 87.44 133 ILE A C 1
ATOM 1078 O O . ILE A 1 133 ? -11.508 23.984 9.812 1 87.44 133 ILE A O 1
ATOM 1082 N N . THR A 1 134 ? -10.812 25.953 9.586 1 80.94 134 THR A N 1
ATOM 1083 C CA . THR A 1 134 ? -11.508 26.484 10.758 1 80.94 134 THR A CA 1
ATOM 1084 C C . THR A 1 134 ? -13 26.203 10.672 1 80.94 134 THR A C 1
ATOM 1086 O O . THR A 1 134 ? -13.625 25.812 11.664 1 80.94 134 THR A O 1
ATOM 1089 N N . ASN A 1 135 ? -13.539 26.344 9.484 1 77.94 135 ASN A N 1
ATOM 1090 C CA . ASN A 1 135 ? -14.969 26.109 9.305 1 77.94 135 ASN A CA 1
ATOM 1091 C C . ASN A 1 135 ? -15.305 24.625 9.281 1 77.94 135 ASN A C 1
ATOM 1093 O O . ASN A 1 135 ? -16.406 24.234 9.672 1 77.94 135 ASN A O 1
ATOM 1097 N N . ASP A 1 136 ? -14.367 23.828 8.852 1 76.19 136 ASP A N 1
ATOM 1098 C CA . ASP A 1 136 ? -14.602 22.406 8.672 1 76.19 136 ASP A CA 1
ATOM 1099 C C . ASP A 1 136 ? -14.438 21.656 9.992 1 76.19 136 ASP A C 1
ATOM 1101 O O . ASP A 1 136 ? -15.094 20.641 10.219 1 76.19 136 ASP A O 1
ATOM 1105 N N . VAL A 1 137 ? -13.461 22.141 10.789 1 71.81 137 VAL A N 1
ATOM 1106 C CA . VAL A 1 137 ? -13.227 21.484 12.078 1 71.81 137 VAL A CA 1
ATOM 1107 C C . VAL A 1 137 ? -14.453 21.641 12.969 1 71.81 137 VAL A C 1
ATOM 1109 O O . VAL A 1 137 ? -14.781 20.734 13.742 1 71.81 137 VAL A O 1
ATOM 1112 N N . HIS A 1 138 ? -15.078 22.703 12.82 1 62.88 138 HIS A N 1
ATOM 1113 C CA .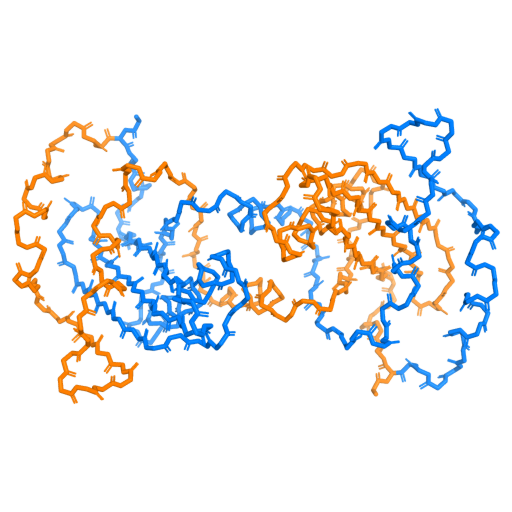 HIS A 1 138 ? -16.281 22.969 13.617 1 62.88 138 HIS A CA 1
ATOM 1114 C C . HIS A 1 138 ? -17.469 22.156 13.102 1 62.88 138 HIS A C 1
ATOM 1116 O O . HIS A 1 138 ? -18.328 21.766 13.883 1 62.88 138 HIS A O 1
ATOM 1122 N N . SER A 1 139 ? -17.5 22.047 11.828 1 56.47 139 SER A N 1
ATOM 1123 C CA . SER A 1 139 ? -18.641 21.312 11.273 1 56.47 139 SER A CA 1
ATOM 1124 C C . SER A 1 139 ? -18.516 19.812 11.555 1 56.47 139 SER A C 1
ATOM 1126 O O . SER A 1 139 ? -19.531 19.125 11.695 1 56.47 139 SER A O 1
ATOM 1128 N N . ASN A 1 140 ? -17.328 19.297 11.383 1 53.53 140 ASN A N 1
ATOM 1129 C CA . ASN A 1 140 ? -17.125 17.859 11.578 1 53.53 140 ASN A CA 1
ATOM 1130 C C . ASN A 1 140 ? -17.219 17.484 13.055 1 53.53 140 ASN A C 1
ATOM 1132 O O . ASN A 1 140 ? -17.078 16.312 13.406 1 53.53 140 ASN A O 1
ATOM 1136 N N . PHE A 1 141 ? -17.141 18.469 13.93 1 43.28 141 PHE A N 1
ATOM 1137 C CA . PHE A 1 141 ? -17.422 18.188 15.336 1 43.28 141 PHE A CA 1
ATOM 1138 C C . PHE A 1 141 ? -18.891 17.844 15.539 1 43.28 141 PHE A C 1
ATOM 1140 O O . PHE A 1 141 ? -19.391 17.922 16.656 1 43.28 141 PHE A O 1
ATOM 1147 N N . SER A 1 142 ? -19.609 17.781 14.406 1 37.5 142 SER A N 1
ATOM 1148 C CA . SER A 1 142 ? -20.906 17.312 14.883 1 37.5 142 SER A CA 1
ATOM 1149 C C . SER A 1 142 ? -20.781 16.016 15.656 1 37.5 142 SER A C 1
ATOM 1151 O O . SER A 1 142 ? -20.047 15.109 15.242 1 37.5 142 SER A O 1
ATOM 1153 N N . PRO A 1 143 ? -21.234 15.914 16.891 1 35.66 143 PRO A N 1
ATOM 1154 C CA . PRO A 1 143 ? -21.344 14.711 17.719 1 35.66 143 PRO A CA 1
ATOM 1155 C C . PRO A 1 143 ? -21.703 13.469 16.906 1 35.66 143 PRO A C 1
ATOM 1157 O O . PRO A 1 143 ? -21.484 12.344 17.359 1 35.66 143 PRO A O 1
ATOM 1160 N N . TYR A 1 144 ? -22.469 13.562 15.773 1 32.53 144 TYR A N 1
ATOM 1161 C CA . TYR A 1 144 ? -23.062 12.445 15.055 1 32.53 144 TYR A CA 1
ATOM 1162 C C . TYR A 1 144 ? -22.031 11.742 14.188 1 32.53 144 TYR A C 1
ATOM 1164 O O . TYR A 1 144 ? -22.312 10.688 13.609 1 32.53 144 TYR A O 1
ATOM 1172 N N . LEU A 1 145 ? -21.094 12.375 13.586 1 29.39 145 LEU A N 1
ATOM 1173 C CA . LEU A 1 145 ? -20.219 11.609 12.703 1 29.39 145 LEU A CA 1
ATOM 1174 C C . LEU A 1 145 ? -19.219 10.789 13.5 1 29.39 145 LEU A C 1
ATOM 1176 O O . LEU A 1 145 ? -18.203 10.32 12.961 1 29.39 145 LEU A O 1
ATOM 1180 N N . ILE A 1 146 ? -19.266 10.695 14.797 1 22.94 146 ILE A N 1
ATOM 1181 C CA . ILE A 1 146 ? -18.688 9.57 15.531 1 22.94 146 ILE A CA 1
ATOM 1182 C C . ILE A 1 146 ? -19.375 8.273 15.117 1 22.94 146 ILE A C 1
ATOM 1184 O O . ILE A 1 146 ? -20.594 8.164 15.18 1 22.94 146 ILE A O 1
ATOM 1188 N N . LEU B 1 1 ? -21.25 4.996 11.844 1 24.25 1 LEU B N 1
ATOM 1189 C CA . LEU B 1 1 ? -20.516 4.375 12.938 1 24.25 1 LEU B CA 1
ATOM 1190 C C . LEU B 1 1 ? -19.469 5.332 13.492 1 24.25 1 LEU B C 1
ATOM 1192 O O . LEU B 1 1 ? -18.625 5.848 12.75 1 24.25 1 LEU B O 1
ATOM 1196 N N . HIS B 1 2 ? -19.891 6.035 14.562 1 31.88 2 HIS B N 1
ATOM 1197 C CA . HIS B 1 2 ? -19 6.906 15.328 1 31.88 2 HIS B CA 1
ATOM 1198 C C . HIS B 1 2 ? -17.641 6.25 15.555 1 31.88 2 HIS B C 1
ATOM 1200 O O . HIS B 1 2 ? -17.562 5.086 15.953 1 31.88 2 HIS B O 1
ATOM 1206 N N . TRP B 1 3 ? -16.781 6.609 14.719 1 33.69 3 TRP B N 1
ATOM 1207 C CA . TRP B 1 3 ? -15.461 6 14.828 1 33.69 3 TRP B CA 1
ATOM 1208 C C . TRP B 1 3 ? -14.898 6.16 16.234 1 33.69 3 TRP B C 1
ATOM 1210 O O . TRP B 1 3 ? -14.789 7.277 16.75 1 33.69 3 TRP B O 1
ATOM 1220 N N . LYS B 1 4 ? -15.328 5.438 17.125 1 38.97 4 LYS B N 1
ATOM 1221 C CA . LYS B 1 4 ? -14.789 5.41 18.469 1 38.97 4 LYS B CA 1
ATOM 1222 C C . LYS B 1 4 ? -13.281 5.152 18.453 1 38.97 4 LYS B C 1
ATOM 1224 O O . LYS B 1 4 ? -12.828 4.152 17.906 1 38.97 4 LYS B O 1
ATOM 1229 N N . THR B 1 5 ? -12.586 6.191 18.375 1 49.16 5 THR B N 1
ATOM 1230 C CA . THR B 1 5 ? -11.18 5.922 18.656 1 49.16 5 THR B CA 1
ATOM 1231 C C . THR B 1 5 ? -11.039 4.918 19.797 1 49.16 5 THR B C 1
ATOM 1233 O O . THR B 1 5 ? -11.672 5.07 20.844 1 49.16 5 THR B O 1
ATOM 1236 N N . PRO B 1 6 ? -10.672 3.775 19.531 1 49.94 6 PRO B N 1
ATOM 1237 C CA . PRO B 1 6 ? -10.773 2.719 20.531 1 49.94 6 PRO B CA 1
ATOM 1238 C C . PRO B 1 6 ? -10.531 3.232 21.953 1 49.94 6 PRO B C 1
ATOM 1240 O O . PRO B 1 6 ? -11.086 2.691 22.922 1 49.94 6 PRO B O 1
ATOM 1243 N N . TYR B 1 7 ? -9.461 3.932 22.281 1 55.72 7 TYR B N 1
ATOM 1244 C CA . TYR B 1 7 ? -9.125 3.965 23.703 1 55.72 7 TYR B CA 1
ATOM 1245 C C . TYR B 1 7 ? -8.523 5.312 24.094 1 55.72 7 TYR B C 1
ATOM 1247 O O . TYR B 1 7 ? -8.008 6.035 23.234 1 55.72 7 TYR B O 1
ATOM 1255 N N . SER B 1 8 ? -8.75 5.855 25.062 1 67.25 8 SER B N 1
ATOM 1256 C CA . SER B 1 8 ? -8.023 6.906 25.766 1 67.25 8 SER B CA 1
ATOM 1257 C C . SER B 1 8 ? -6.527 6.824 25.484 1 67.25 8 SER B C 1
ATOM 1259 O O . SER B 1 8 ? -5.938 5.742 25.516 1 67.25 8 SER B O 1
ATOM 1261 N N . GLY B 1 9 ? -5.945 7.926 24.812 1 79.75 9 GLY B N 1
ATOM 1262 C CA . GLY B 1 9 ? -4.512 7.973 24.562 1 79.75 9 GLY B CA 1
ATOM 1263 C C . GLY B 1 9 ? -4.152 7.816 23.094 1 79.75 9 GLY B C 1
ATOM 1264 O O . GLY B 1 9 ? -3.018 8.094 22.703 1 79.75 9 GLY B O 1
ATOM 1265 N N . TRP B 1 10 ? -5.246 7.516 22.234 1 87.44 10 TRP B N 1
ATOM 1266 C CA . TRP B 1 10 ? -4.949 7.383 20.812 1 87.44 10 TRP B CA 1
ATOM 1267 C C . TRP B 1 10 ? -5.227 8.688 20.062 1 87.44 10 TRP B C 1
ATOM 1269 O O . TRP B 1 10 ? -6.121 9.445 20.453 1 87.44 10 TRP B O 1
ATOM 1279 N N . VAL B 1 11 ? -4.391 8.852 19.047 1 92.69 11 VAL B N 1
ATOM 1280 C CA . VAL B 1 11 ? -4.676 9.984 18.172 1 92.69 11 VAL B CA 1
ATOM 1281 C C . VAL B 1 11 ? -5.133 9.484 16.812 1 92.69 11 VAL B C 1
ATOM 1283 O O . VAL B 1 11 ? -4.832 8.352 16.422 1 92.69 11 VAL B O 1
ATOM 1286 N N . LYS B 1 12 ? -5.902 10.352 16.156 1 93.19 12 LYS B N 1
ATOM 1287 C CA . LYS B 1 12 ? -6.383 10.062 14.812 1 93.19 12 LYS B CA 1
ATOM 1288 C C . LYS B 1 12 ? -5.629 10.883 13.773 1 93.19 12 LYS B C 1
ATOM 1290 O O . LYS B 1 12 ? -5.52 12.109 13.898 1 93.19 12 LYS B O 1
ATOM 1295 N N . CYS B 1 13 ? -5.086 10.203 12.82 1 95.94 13 CYS B N 1
ATOM 1296 C CA . CYS B 1 13 ? -4.383 10.875 11.734 1 95.94 13 CYS B CA 1
ATOM 1297 C C . CYS B 1 13 ? -5.062 10.609 10.398 1 95.94 13 CYS B C 1
ATOM 1299 O O . CYS B 1 13 ? -4.969 9.508 9.852 1 95.94 13 CYS B O 1
ATOM 1301 N N . SER B 1 14 ? -5.758 11.602 9.906 1 96.56 14 SER B N 1
ATOM 1302 C CA . SER B 1 14 ? -6.316 11.516 8.562 1 96.56 14 SER B CA 1
ATOM 1303 C C . SER B 1 14 ? -5.34 12.055 7.523 1 96.56 14 SER B C 1
ATOM 1305 O O . SER B 1 14 ? -4.723 13.102 7.727 1 96.56 14 SER B O 1
ATOM 1307 N N . TYR B 1 15 ? -5.148 11.297 6.402 1 97.19 15 TYR B N 1
ATOM 1308 C CA . TYR B 1 15 ? -4.199 11.695 5.371 1 97.19 15 TYR B CA 1
ATOM 1309 C C . TYR B 1 15 ? -4.848 11.68 3.994 1 97.19 15 TYR B C 1
ATOM 1311 O O . TYR B 1 15 ? -5.855 11 3.785 1 97.19 15 TYR B O 1
ATOM 1319 N N . ASP B 1 16 ? -4.316 12.477 3.061 1 96.12 16 ASP B N 1
ATOM 1320 C CA . ASP B 1 16 ? -4.77 12.531 1.674 1 96.12 16 ASP B CA 1
ATOM 1321 C C . ASP B 1 16 ? -3.682 13.086 0.759 1 96.12 16 ASP B C 1
ATOM 1323 O O . ASP B 1 16 ? -2.771 13.781 1.218 1 96.12 16 ASP B O 1
ATOM 1327 N N . GLY B 1 17 ? -3.721 12.68 -0.504 1 94.94 17 GLY B N 1
ATOM 1328 C CA . GLY B 1 17 ? -2.83 13.18 -1.538 1 94.94 17 GLY B CA 1
ATOM 1329 C C . GLY B 1 17 ? -3.559 13.609 -2.797 1 94.94 17 GLY B C 1
ATOM 1330 O O . GLY B 1 17 ? -4.684 13.18 -3.047 1 94.94 17 GLY B O 1
ATOM 1331 N N . THR B 1 18 ? -2.971 14.508 -3.479 1 91.19 18 THR B N 1
ATOM 1332 C CA . THR B 1 18 ? -3.492 14.93 -4.773 1 91.19 18 THR B CA 1
ATOM 1333 C C . THR B 1 18 ? -2.432 14.781 -5.859 1 91.19 18 THR B C 1
ATOM 1335 O O . THR B 1 18 ? -1.234 14.883 -5.582 1 91.19 18 THR B O 1
ATOM 1338 N N . PHE B 1 19 ? -2.914 14.305 -6.949 1 84.88 19 PHE B N 1
ATOM 1339 C CA . PHE B 1 19 ? -2.107 14.125 -8.148 1 84.88 19 PHE B CA 1
ATOM 1340 C C . PHE B 1 19 ? -2.463 15.156 -9.211 1 84.88 19 PHE B C 1
ATOM 1342 O O . PHE B 1 19 ? -3.641 15.445 -9.43 1 84.88 19 PHE B O 1
ATOM 1349 N N . VAL B 1 20 ? -1.334 15.867 -9.664 1 74.56 20 VAL B N 1
ATOM 1350 C CA . VAL B 1 20 ? -1.571 16.844 -10.719 1 74.56 20 VAL B CA 1
ATOM 1351 C C . VAL B 1 20 ? -1.021 16.312 -12.047 1 74.56 20 VAL B C 1
ATOM 1353 O O . VAL B 1 20 ? -0.171 15.422 -12.062 1 74.56 20 VAL B O 1
ATOM 1356 N N . TRP B 1 21 ? -1.468 16.75 -13.07 1 67.25 21 TRP B N 1
ATOM 1357 C CA . TRP B 1 21 ? -1.25 16.281 -14.438 1 67.25 21 TRP B CA 1
ATOM 1358 C C . TRP B 1 21 ? 0.239 16.234 -14.758 1 67.25 21 TRP B C 1
ATOM 1360 O O . TRP B 1 21 ? 0.695 15.328 -15.461 1 67.25 21 TRP B O 1
ATOM 1370 N N . ASP B 1 22 ? 1.021 17.094 -14.258 1 68.94 22 ASP B N 1
ATOM 1371 C CA . ASP B 1 22 ? 2.451 17.078 -14.555 1 68.94 22 ASP B CA 1
ATOM 1372 C C . ASP B 1 22 ? 3.186 16.078 -13.664 1 68.94 22 ASP B C 1
ATOM 1374 O O . ASP B 1 22 ? 4.406 16.156 -13.516 1 68.94 22 ASP B O 1
ATOM 1378 N N . ARG B 1 23 ? 2.436 15.227 -13.086 1 70.94 23 ARG B N 1
ATOM 1379 C CA . ARG B 1 23 ? 2.955 14.133 -12.273 1 70.94 23 ARG B CA 1
ATOM 1380 C C . ARG B 1 23 ? 3.473 14.641 -10.938 1 70.94 23 ARG B C 1
ATOM 1382 O O . ARG B 1 23 ? 4.246 13.961 -10.266 1 70.94 23 ARG B O 1
ATOM 1389 N N . SER B 1 24 ? 3.15 15.906 -10.773 1 83.31 24 SER B N 1
ATOM 1390 C CA . SER B 1 24 ? 3.471 16.391 -9.438 1 83.31 24 SER B CA 1
ATOM 1391 C C . SER B 1 24 ? 2.389 16 -8.43 1 83.31 24 SER B C 1
ATOM 1393 O O . SER B 1 24 ? 1.247 15.742 -8.812 1 83.31 24 SER B O 1
ATOM 1395 N N . SER B 1 25 ? 2.826 15.766 -7.211 1 90.25 25 SER B N 1
ATOM 1396 C CA . SER B 1 25 ? 1.853 15.406 -6.184 1 90.25 25 SER B CA 1
ATOM 1397 C C . SER B 1 25 ? 2.076 16.219 -4.906 1 90.25 25 SER B C 1
ATOM 1399 O O . SER B 1 25 ? 3.184 16.688 -4.66 1 90.25 25 SER B O 1
ATOM 1401 N N . LYS B 1 26 ? 1.009 16.562 -4.238 1 94.06 26 LYS B N 1
ATOM 1402 C CA . LYS B 1 26 ? 1.041 17.141 -2.9 1 94.06 26 LYS B CA 1
ATOM 1403 C C . LYS B 1 26 ? 0.313 16.25 -1.896 1 94.06 26 LYS B C 1
ATOM 1405 O O . LYS B 1 26 ? -0.655 15.57 -2.248 1 94.06 26 LYS B O 1
ATOM 1410 N N . VAL B 1 27 ? 0.846 16.281 -0.737 1 96.38 27 VAL B N 1
ATOM 1411 C CA . VAL B 1 27 ? 0.255 15.438 0.292 1 96.38 27 VAL B CA 1
ATOM 1412 C C . VAL B 1 27 ? -0.067 16.266 1.529 1 96.38 27 VAL B C 1
ATOM 1414 O O . VAL B 1 27 ? 0.495 17.359 1.72 1 96.38 27 VAL B O 1
ATOM 1417 N N . GLY B 1 28 ? -1.006 15.758 2.34 1 97.19 28 GLY B N 1
ATOM 1418 C CA . GLY B 1 28 ? -1.394 16.422 3.574 1 97.19 28 GLY B CA 1
ATOM 1419 C C . GLY B 1 28 ? -1.932 15.461 4.621 1 97.19 28 GLY B C 1
ATOM 1420 O O . GLY B 1 28 ? -2.273 14.312 4.309 1 97.19 28 GLY B O 1
ATOM 1421 N N . TRP B 1 29 ? -1.925 15.891 5.852 1 97.5 29 TRP B N 1
ATOM 1422 C CA . TRP B 1 29 ? -2.463 15.117 6.961 1 97.5 29 TRP B CA 1
ATOM 1423 C C . TRP B 1 29 ? -2.939 16.031 8.086 1 97.5 29 TRP B C 1
ATOM 1425 O O . TRP B 1 29 ? -2.533 17.188 8.164 1 97.5 29 TRP B O 1
ATOM 1435 N N . ILE B 1 30 ? -3.838 15.461 8.898 1 97.12 30 ILE B N 1
ATOM 1436 C CA . ILE B 1 30 ? -4.355 16.156 10.07 1 97.12 30 ILE B CA 1
ATOM 1437 C C . ILE B 1 30 ? -4.465 15.18 11.242 1 97.12 30 ILE B C 1
ATOM 1439 O O . ILE B 1 30 ? -4.883 14.031 11.062 1 97.12 30 ILE B O 1
ATOM 1443 N N . ILE B 1 31 ? -4.039 15.625 12.398 1 95.75 31 ILE B N 1
ATOM 1444 C CA . ILE B 1 31 ? -4.055 14.805 13.602 1 95.75 31 ILE B CA 1
ATOM 1445 C C . ILE B 1 31 ? -5.023 15.398 14.625 1 95.75 31 ILE B C 1
ATOM 1447 O O . ILE B 1 31 ? -4.973 16.594 14.914 1 95.75 31 ILE B O 1
ATOM 1451 N N . ARG B 1 32 ? -5.859 14.562 15.117 1 93.19 32 ARG B N 1
ATOM 1452 C CA . ARG B 1 32 ? -6.824 14.93 16.156 1 93.19 32 ARG B CA 1
ATOM 1453 C C . ARG B 1 32 ? -6.758 13.961 17.328 1 93.19 32 ARG B C 1
ATOM 1455 O O . ARG B 1 32 ? -6.387 12.797 17.156 1 93.19 32 ARG B O 1
ATOM 1462 N N . ASN B 1 33 ? -7.133 14.469 18.484 1 90.81 33 ASN B N 1
ATOM 1463 C CA . ASN B 1 33 ? -7.156 13.57 19.641 1 90.81 33 ASN B CA 1
ATOM 1464 C C . ASN B 1 33 ? -8.461 12.773 19.703 1 90.81 33 ASN B C 1
ATOM 1466 O O . ASN B 1 33 ? -9.266 12.82 18.766 1 90.81 33 ASN B O 1
ATOM 1470 N N . ASP B 1 34 ? -8.609 12.062 20.75 1 83.69 34 ASP B N 1
ATOM 1471 C CA . ASP B 1 34 ? -9.734 11.148 20.891 1 83.69 34 ASP B CA 1
ATOM 1472 C C . ASP B 1 34 ? -11.047 11.914 21.047 1 83.69 34 ASP B C 1
ATOM 1474 O O . ASP B 1 34 ? -12.125 11.367 20.828 1 83.69 34 ASP B O 1
ATOM 1478 N N . ARG B 1 35 ? -10.953 13.18 21.375 1 83.12 35 ARG B N 1
ATOM 1479 C CA . ARG B 1 35 ? -12.148 14.008 21.516 1 83.12 35 ARG B CA 1
ATOM 1480 C C . ARG B 1 35 ? -12.453 14.75 20.219 1 83.12 35 ARG B C 1
ATOM 1482 O O . ARG B 1 35 ? -13.453 15.477 20.125 1 83.12 35 ARG B O 1
ATOM 1489 N N . GLY B 1 36 ? -11.586 14.562 19.281 1 85.56 36 GLY B N 1
ATOM 1490 C CA . GLY B 1 36 ? -11.805 15.195 17.984 1 85.56 36 GLY B CA 1
ATOM 1491 C C . GLY B 1 36 ? -11.156 16.562 17.859 1 85.56 36 GLY B C 1
ATOM 1492 O O . GLY B 1 36 ? -11.32 17.25 16.859 1 85.56 36 GLY B O 1
ATOM 1493 N N . SER B 1 37 ? -10.375 16.953 18.875 1 89.06 37 SER B N 1
ATOM 1494 C CA . SER B 1 37 ? -9.711 18.25 18.859 1 89.06 37 SER B CA 1
ATOM 1495 C C . SER B 1 37 ? -8.453 18.219 18 1 89.06 37 SER B C 1
ATOM 1497 O O . SER B 1 37 ? -7.719 17.234 18 1 89.06 37 SER B O 1
ATOM 1499 N N . PHE B 1 38 ? -8.195 19.344 17.422 1 92.75 38 PHE B N 1
ATOM 1500 C CA . PHE B 1 38 ? -7.035 19.5 16.562 1 92.75 38 PHE B CA 1
ATOM 1501 C C . PHE B 1 38 ? -5.746 19.406 17.359 1 92.75 38 PHE B C 1
ATOM 1503 O O . PHE B 1 38 ? -5.625 20.031 18.422 1 92.75 38 PHE B O 1
ATOM 1510 N N . LEU B 1 39 ? -4.805 18.641 16.875 1 94.69 39 LEU B N 1
ATOM 1511 C CA . LEU B 1 39 ? -3.486 18.562 17.5 1 94.69 39 LEU B CA 1
ATOM 1512 C C . LEU B 1 39 ? -2.416 19.125 16.562 1 94.69 39 LEU B C 1
ATOM 1514 O O . LEU B 1 39 ? -1.562 19.906 17 1 94.69 39 LEU B O 1
ATOM 1518 N N . ALA B 1 40 ? -2.459 18.75 15.359 1 96.62 40 ALA B N 1
ATOM 1519 C CA . ALA B 1 40 ? -1.454 19.156 14.391 1 96.62 40 ALA B CA 1
ATOM 1520 C C . ALA B 1 40 ? -1.891 18.812 12.969 1 96.62 40 ALA B C 1
ATOM 1522 O O . ALA B 1 40 ? -2.854 18.078 12.773 1 96.62 40 ALA B O 1
ATOM 1523 N N . ALA B 1 41 ? -1.24 19.438 11.992 1 96.94 41 ALA B N 1
ATOM 1524 C CA . ALA B 1 41 ? -1.426 19.125 10.578 1 96.94 41 ALA B CA 1
ATOM 1525 C C . ALA B 1 41 ? -0.165 19.422 9.773 1 96.94 41 ALA B C 1
ATOM 1527 O O . ALA B 1 41 ? 0.783 20.016 10.305 1 96.94 41 ALA B O 1
ATOM 1528 N N . GLY B 1 42 ? -0.2 18.969 8.547 1 97.06 42 GLY B N 1
ATOM 1529 C CA . GLY B 1 42 ? 0.933 19.266 7.684 1 97.06 42 GLY B CA 1
ATOM 1530 C C . GLY B 1 42 ? 0.652 19.016 6.215 1 97.06 42 GLY B C 1
ATOM 1531 O O . GLY B 1 42 ? -0.399 18.469 5.863 1 97.06 42 GLY B O 1
ATOM 1532 N N . GLN B 1 43 ? 1.477 19.547 5.477 1 96.5 43 GLN B N 1
ATOM 1533 C CA . GLN B 1 43 ? 1.478 19.328 4.031 1 96.5 43 GLN B CA 1
ATOM 1534 C C . GLN B 1 43 ? 2.902 19.281 3.484 1 96.5 43 GLN B C 1
ATOM 1536 O O . GLN B 1 43 ? 3.826 19.828 4.094 1 96.5 43 GLN B O 1
ATOM 1541 N N . ALA B 1 44 ? 3.064 18.609 2.379 1 96.19 44 ALA B N 1
ATOM 1542 C CA . ALA B 1 44 ? 4.379 18.484 1.759 1 96.19 44 ALA B CA 1
ATOM 1543 C C . ALA B 1 44 ? 4.254 18.219 0.259 1 96.19 44 ALA B C 1
ATOM 1545 O O . ALA B 1 44 ? 3.221 17.75 -0.212 1 96.19 44 ALA B O 1
ATOM 1546 N N . GLN B 1 45 ? 5.258 18.656 -0.425 1 93.5 45 GLN B N 1
ATOM 1547 C CA . GLN B 1 45 ? 5.391 18.219 -1.81 1 93.5 45 GLN B CA 1
ATOM 1548 C C . GLN B 1 45 ? 5.691 16.719 -1.888 1 93.5 45 GLN B C 1
ATOM 1550 O O . GLN B 1 45 ? 6.648 16.25 -1.272 1 93.5 45 GLN B O 1
ATOM 1555 N N . GLY B 1 46 ? 4.789 16.016 -2.521 1 87.69 46 GLY B N 1
ATOM 1556 C CA . GLY B 1 46 ? 5.016 14.594 -2.693 1 87.69 46 GLY B CA 1
ATOM 1557 C C . GLY B 1 46 ? 6.012 14.273 -3.793 1 87.69 46 GLY B C 1
ATOM 1558 O O . GLY B 1 46 ? 6.508 15.18 -4.469 1 87.69 46 GLY B O 1
ATOM 1559 N N . LYS B 1 47 ? 6.332 13.023 -3.91 1 85.38 47 LYS B N 1
ATOM 1560 C CA . LYS B 1 47 ? 7.168 12.539 -5.004 1 85.38 47 LYS B CA 1
ATOM 1561 C C . LYS B 1 47 ? 6.395 12.523 -6.32 1 85.38 47 LYS B C 1
ATOM 1563 O O . LYS B 1 47 ? 5.176 12.688 -6.332 1 85.38 47 LYS B O 1
ATOM 1568 N N . GLN B 1 48 ? 7.188 12.414 -7.406 1 85.44 48 GLN B N 1
ATOM 1569 C CA . GLN B 1 48 ? 6.535 12.227 -8.695 1 85.44 48 GLN B CA 1
ATOM 1570 C C . GLN B 1 48 ? 5.715 10.938 -8.719 1 85.44 48 GLN B C 1
ATOM 1572 O O . GLN B 1 48 ? 6.195 9.883 -8.297 1 85.44 48 GLN B O 1
ATOM 1577 N N . THR B 1 49 ? 4.441 11.117 -9.133 1 83.69 49 THR B N 1
ATOM 1578 C CA . THR B 1 49 ? 3.529 9.977 -9.102 1 83.69 49 THR B CA 1
ATOM 1579 C C . THR B 1 49 ? 2.836 9.805 -10.445 1 83.69 49 THR B C 1
ATOM 1581 O O . THR B 1 49 ? 2.752 10.75 -11.234 1 83.69 49 THR B O 1
ATOM 1584 N N . SER B 1 50 ? 2.434 8.547 -10.711 1 78.62 50 SER B N 1
ATOM 1585 C CA . SER B 1 50 ? 1.77 8.25 -11.977 1 78.62 50 SER B CA 1
ATOM 1586 C C . SER B 1 50 ? 0.265 8.078 -11.781 1 78.62 50 SER B C 1
ATOM 1588 O O . SER B 1 50 ? -0.491 8.062 -12.758 1 78.62 50 SER B O 1
ATOM 1590 N N . CYS B 1 51 ? -0.199 8.055 -10.57 1 83.44 51 CYS B N 1
ATOM 1591 C CA . CYS B 1 51 ? -1.626 7.902 -10.312 1 83.44 51 CYS B CA 1
ATOM 1592 C C . CYS B 1 51 ? -1.979 8.375 -8.906 1 83.44 51 CYS B C 1
ATOM 1594 O O . CYS B 1 51 ? -1.092 8.656 -8.102 1 83.44 51 CYS B O 1
ATOM 1596 N N . SER B 1 52 ? -3.256 8.477 -8.633 1 84.69 52 SER B N 1
ATOM 1597 C CA . SER B 1 52 ? -3.744 9.016 -7.371 1 84.69 52 SER B CA 1
ATOM 1598 C C . SER B 1 52 ? -3.381 8.109 -6.203 1 84.69 52 SER B C 1
ATOM 1600 O O . SER B 1 52 ? -3.068 8.586 -5.109 1 84.69 52 SER B O 1
ATOM 1602 N N . LEU B 1 53 ? -3.395 6.816 -6.43 1 87.25 53 LEU B N 1
ATOM 1603 C CA . LEU B 1 53 ? -3.09 5.863 -5.367 1 87.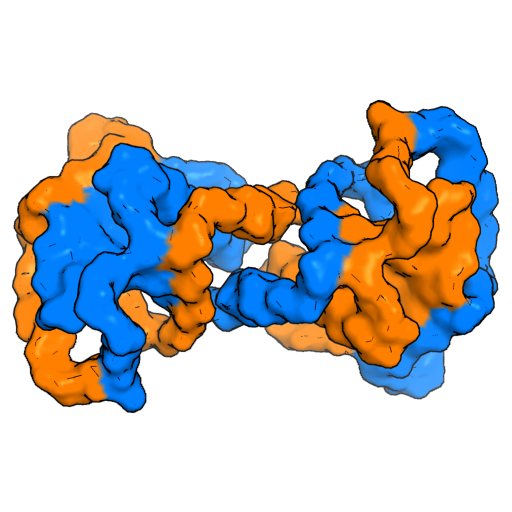25 53 LEU B CA 1
ATOM 1604 C C . LEU B 1 53 ? -1.66 6.047 -4.867 1 87.25 53 LEU B C 1
ATOM 1606 O O . LEU B 1 53 ? -1.396 5.918 -3.668 1 87.25 53 LEU B O 1
ATOM 1610 N N . GLU B 1 54 ? -0.817 6.34 -5.785 1 88.88 54 GLU B N 1
ATOM 1611 C CA . GLU B 1 54 ? 0.569 6.598 -5.402 1 88.88 54 GLU B CA 1
ATOM 1612 C C . GLU B 1 54 ? 0.674 7.824 -4.504 1 88.88 54 GLU B C 1
ATOM 1614 O O . GLU B 1 54 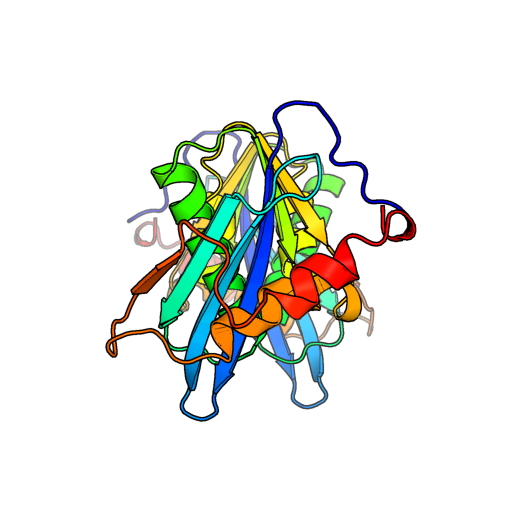? 1.399 7.809 -3.506 1 88.88 54 GLU B O 1
ATOM 1619 N N . SER B 1 55 ? -0.013 8.844 -4.832 1 92 55 SER B N 1
ATOM 1620 C CA . SER B 1 55 ? -0.021 10.047 -4.008 1 92 55 SER B CA 1
ATOM 1621 C C . SER B 1 55 ? -0.569 9.758 -2.613 1 92 55 SER B C 1
ATOM 1623 O O . SER B 1 55 ? -0.031 10.25 -1.618 1 92 55 SER B O 1
ATOM 1625 N N . GLU B 1 56 ? -1.601 8.953 -2.539 1 91.44 56 GLU B N 1
ATOM 1626 C CA . GLU B 1 56 ? -2.189 8.555 -1.265 1 91.44 56 GLU B CA 1
ATOM 1627 C C . GLU B 1 56 ? -1.2 7.746 -0.429 1 91.44 56 GLU B C 1
ATOM 1629 O O . GLU B 1 56 ? -1.13 7.914 0.791 1 91.44 56 GLU B O 1
ATOM 1634 N N . GLY B 1 57 ? -0.483 6.941 -1.106 1 91.88 57 GLY B N 1
ATOM 1635 C CA . GLY B 1 57 ? 0.578 6.215 -0.429 1 91.88 57 GLY B CA 1
ATOM 1636 C C . GLY B 1 57 ? 1.65 7.125 0.145 1 91.88 57 GLY B C 1
ATOM 1637 O O . GLY B 1 57 ? 2.096 6.926 1.277 1 91.88 57 GLY B O 1
ATOM 1638 N N . HIS B 1 58 ? 2.039 8.086 -0.605 1 92.81 58 HIS B N 1
ATOM 1639 C CA . HIS B 1 58 ? 2.998 9.07 -0.116 1 92.81 58 HIS B CA 1
ATOM 1640 C C . HIS B 1 58 ? 2.453 9.82 1.098 1 92.81 58 HIS B C 1
ATOM 1642 O O . HIS B 1 58 ? 3.18 10.055 2.064 1 92.81 58 HIS B O 1
ATOM 1648 N N . ALA B 1 59 ? 1.211 10.156 0.993 1 95.44 59 ALA B N 1
ATOM 1649 C CA . ALA B 1 59 ? 0.593 10.883 2.1 1 95.44 59 ALA B CA 1
ATOM 1650 C C . ALA B 1 59 ? 0.653 10.07 3.391 1 95.44 59 ALA B C 1
ATOM 1652 O O . ALA B 1 59 ? 0.949 10.609 4.457 1 95.44 59 ALA B O 1
ATOM 1653 N N . LEU B 1 60 ? 0.34 8.805 3.283 1 94.19 60 LEU B N 1
ATOM 1654 C CA . LEU B 1 60 ? 0.408 7.93 4.445 1 94.19 60 LEU B CA 1
ATOM 1655 C C . LEU B 1 60 ? 1.835 7.844 4.98 1 94.19 60 LEU B C 1
ATOM 1657 O O . LEU B 1 60 ? 2.061 7.965 6.184 1 94.19 60 LEU B O 1
ATOM 1661 N N . LEU B 1 61 ? 2.816 7.723 4.188 1 92.38 61 LEU B N 1
ATOM 1662 C CA . LEU B 1 61 ? 4.211 7.625 4.613 1 92.38 61 LEU B CA 1
ATOM 1663 C C . LEU B 1 61 ? 4.648 8.898 5.328 1 92.38 61 LEU B C 1
ATOM 1665 O O . LEU B 1 61 ? 5.285 8.836 6.379 1 92.38 61 LEU B O 1
ATOM 1669 N N . PHE B 1 62 ? 4.316 10.008 4.734 1 93.69 62 PHE B N 1
ATOM 1670 C CA . PHE B 1 62 ? 4.668 11.281 5.34 1 93.69 62 PHE B CA 1
ATOM 1671 C C . PHE B 1 62 ? 4.004 11.438 6.703 1 93.69 62 PHE B C 1
ATOM 1673 O O . PHE B 1 62 ? 4.637 11.898 7.656 1 93.69 62 PHE B O 1
ATOM 1680 N N . SER B 1 63 ? 2.75 11.047 6.727 1 95 63 SER B N 1
ATOM 1681 C CA . SER B 1 63 ? 2.035 11.18 7.992 1 95 63 SER B CA 1
ATOM 1682 C C . SER B 1 63 ? 2.602 10.25 9.055 1 95 63 SER B C 1
ATOM 1684 O O . SER B 1 63 ? 2.668 10.602 10.234 1 95 63 SER B O 1
ATOM 1686 N N . MET B 1 64 ? 3.002 9.109 8.688 1 92.5 64 MET B N 1
ATOM 1687 C CA . MET B 1 64 ? 3.641 8.18 9.617 1 92.5 64 MET B CA 1
ATOM 1688 C C . MET B 1 64 ? 4.945 8.766 10.156 1 92.5 64 MET B C 1
ATOM 1690 O O . MET B 1 64 ? 5.207 8.703 11.359 1 92.5 64 MET B O 1
ATOM 1694 N N . LYS B 1 65 ? 5.703 9.25 9.258 1 91.56 65 LYS B N 1
ATOM 1695 C CA . LYS B 1 65 ? 6.965 9.867 9.648 1 91.56 65 LYS B CA 1
ATOM 1696 C C . LYS B 1 65 ? 6.73 11.047 10.594 1 91.56 65 LYS B C 1
ATOM 1698 O O . LYS B 1 65 ? 7.434 11.195 11.594 1 91.56 65 LYS B O 1
ATOM 1703 N N . TYR B 1 66 ? 5.766 11.836 10.266 1 94.31 66 TYR B N 1
ATOM 1704 C CA . TYR B 1 66 ? 5.422 12.984 11.102 1 94.31 66 TYR B CA 1
ATOM 1705 C C . TYR B 1 66 ? 5.055 12.531 12.508 1 94.31 66 TYR B C 1
ATOM 1707 O O . TYR B 1 66 ? 5.559 13.078 13.492 1 94.31 66 TYR B O 1
ATOM 1715 N N . CYS B 1 67 ? 4.141 11.539 12.555 1 93.06 67 CYS B N 1
ATOM 1716 C CA . CYS B 1 67 ? 3.693 11.039 13.852 1 93.06 67 CYS B CA 1
ATOM 1717 C C . CYS B 1 67 ? 4.867 10.5 14.656 1 93.06 67 CYS B C 1
ATOM 1719 O O . CYS B 1 67 ? 4.973 10.758 15.859 1 93.06 67 CYS B O 1
ATOM 1721 N N . ARG B 1 68 ? 5.73 9.797 14.031 1 90.25 68 ARG B N 1
ATOM 1722 C CA . ARG B 1 68 ? 6.914 9.266 14.695 1 90.25 68 ARG B CA 1
ATOM 1723 C C . ARG B 1 68 ? 7.797 10.391 15.227 1 90.25 68 ARG B C 1
ATOM 1725 O O . ARG B 1 68 ? 8.227 10.352 16.375 1 90.25 68 ARG B O 1
ATOM 1732 N N . ASN B 1 69 ? 8.031 11.352 14.43 1 91.56 69 ASN B N 1
ATOM 1733 C CA . ASN B 1 69 ? 8.891 12.477 14.805 1 91.56 69 ASN B CA 1
ATOM 1734 C C . ASN B 1 69 ? 8.297 13.273 15.961 1 91.56 69 ASN B C 1
ATOM 1736 O O . ASN B 1 69 ? 9.031 13.805 16.797 1 91.56 69 ASN B O 1
ATOM 1740 N N . LYS B 1 70 ? 6.973 13.344 15.992 1 93 70 LYS B N 1
ATOM 1741 C CA . LYS B 1 70 ? 6.293 14.109 17.031 1 93 70 LYS B CA 1
ATOM 1742 C C . LYS B 1 70 ? 6.129 13.289 18.312 1 93 70 LYS B C 1
ATOM 1744 O O . LYS B 1 70 ? 5.695 13.812 19.344 1 93 70 LYS B O 1
ATOM 1749 N N . GLY B 1 71 ? 6.355 11.953 18.172 1 89.56 71 GLY B N 1
ATOM 1750 C CA . GLY B 1 71 ? 6.32 11.086 19.344 1 89.56 71 GLY B CA 1
ATOM 1751 C C . GLY B 1 71 ? 4.953 10.477 19.594 1 89.56 71 GLY B C 1
ATOM 1752 O O . GLY B 1 71 ? 4.664 10.023 20.703 1 89.56 71 GLY B O 1
ATOM 1753 N N . TYR B 1 72 ? 4.07 10.562 18.641 1 89 72 TYR B N 1
ATOM 1754 C CA . TYR B 1 72 ? 2.814 9.836 18.797 1 89 72 TYR B CA 1
ATOM 1755 C C . TYR B 1 72 ? 3.053 8.328 18.781 1 89 72 TYR B C 1
ATOM 1757 O O . TYR B 1 72 ? 3.771 7.816 17.922 1 89 72 TYR B O 1
ATOM 1765 N N . THR B 1 73 ? 2.504 7.578 19.688 1 84.88 73 THR B N 1
ATOM 1766 C CA . THR B 1 73 ? 2.783 6.152 19.781 1 84.88 73 THR B CA 1
ATOM 1767 C C . THR B 1 73 ? 1.564 5.332 19.375 1 84.88 73 THR B C 1
ATOM 1769 O O . THR B 1 73 ? 1.702 4.234 18.828 1 84.88 73 THR B O 1
ATOM 1772 N N . ASN B 1 74 ? 0.375 5.793 19.75 1 88 74 ASN B N 1
ATOM 1773 C CA . ASN B 1 74 ? -0.877 5.133 19.406 1 88 74 ASN B CA 1
ATOM 1774 C C . ASN B 1 74 ? -1.671 5.941 18.375 1 88 74 ASN B C 1
ATOM 1776 O O . ASN B 1 74 ? -2.299 6.945 18.734 1 88 74 ASN B O 1
ATOM 1780 N N . VAL B 1 75 ? -1.578 5.48 17.156 1 91.44 75 VAL B N 1
ATOM 1781 C CA . VAL B 1 75 ? -2.15 6.289 16.078 1 91.44 75 VAL B CA 1
ATOM 1782 C C . VAL B 1 75 ? -3.115 5.445 15.258 1 91.44 75 VAL B C 1
ATOM 1784 O O . VAL B 1 75 ? -2.805 4.309 14.898 1 91.44 75 VAL B O 1
ATOM 1787 N N . CYS B 1 76 ? -4.219 5.961 15.016 1 91.81 76 CYS B N 1
ATOM 1788 C CA . CYS B 1 76 ? -5.148 5.418 14.039 1 91.81 76 CYS B CA 1
ATOM 1789 C C . CYS B 1 76 ? -5.098 6.211 12.734 1 91.81 76 CYS B C 1
ATOM 1791 O O . CYS B 1 76 ? -5.586 7.34 12.672 1 91.81 76 CYS B O 1
ATOM 1793 N N . PHE B 1 77 ? -4.496 5.633 11.742 1 93.5 77 PHE B N 1
ATOM 1794 C CA . PHE B 1 77 ? -4.422 6.273 10.438 1 93.5 77 PHE B CA 1
ATOM 1795 C C . PHE B 1 77 ? -5.703 6.035 9.641 1 93.5 77 PHE B C 1
ATOM 1797 O O . PHE B 1 77 ? -6.184 4.906 9.555 1 93.5 77 PHE B O 1
ATOM 1804 N N . LYS B 1 78 ? -6.215 7.109 9.109 1 94.44 78 LYS B N 1
ATOM 1805 C CA . LYS B 1 78 ? -7.457 7.051 8.344 1 94.44 78 LYS B CA 1
ATOM 1806 C C . LYS B 1 78 ? -7.254 7.59 6.93 1 94.44 78 LYS B C 1
ATOM 1808 O O . LYS B 1 78 ? -6.746 8.703 6.746 1 94.44 78 LYS B O 1
ATOM 1813 N N . GLY B 1 79 ? -7.57 6.828 5.941 1 94.44 79 GLY B N 1
ATOM 1814 C CA . GLY B 1 79 ? -7.5 7.203 4.539 1 94.44 79 GLY B CA 1
ATOM 1815 C C . GLY B 1 79 ? -8.641 6.648 3.713 1 94.44 79 GLY B C 1
ATOM 1816 O O . GLY B 1 79 ? -9.328 5.715 4.141 1 94.44 79 GLY B O 1
ATOM 1817 N N . ASP B 1 80 ? -8.859 7.207 2.531 1 92.81 80 ASP B N 1
ATOM 1818 C CA . ASP B 1 80 ? -10.008 6.793 1.729 1 92.81 80 ASP B CA 1
ATOM 1819 C C . ASP B 1 80 ? -9.57 5.895 0.574 1 92.81 80 ASP B C 1
ATOM 1821 O O . ASP B 1 80 ? -10.289 5.766 -0.423 1 92.81 80 ASP B O 1
ATOM 1825 N N . ASN B 1 81 ? -8.438 5.375 0.624 1 90.88 81 ASN B N 1
ATOM 1826 C CA . ASN B 1 81 ? -7.941 4.367 -0.308 1 90.88 81 ASN B CA 1
ATOM 1827 C C . ASN B 1 81 ? -8.039 2.963 0.281 1 90.88 81 ASN B C 1
ATOM 1829 O O . ASN B 1 81 ? -7.164 2.537 1.033 1 90.88 81 ASN B O 1
ATOM 1833 N N . LYS B 1 82 ? -9 2.201 -0.122 1 88.81 82 LYS B N 1
ATOM 1834 C CA . LYS B 1 82 ? -9.305 0.894 0.452 1 88.81 82 LYS B CA 1
ATOM 1835 C C . LYS B 1 82 ? -8.18 -0.102 0.17 1 88.81 82 LYS B C 1
ATOM 1837 O O . LYS B 1 82 ? -7.848 -0.929 1.021 1 88.81 82 LYS B O 1
ATOM 1842 N N . GLU B 1 83 ? -7.562 0.008 -0.933 1 86.38 83 GLU B N 1
ATOM 1843 C CA . GLU B 1 83 ? -6.531 -0.949 -1.33 1 86.38 83 GLU B CA 1
ATOM 1844 C C . GLU B 1 83 ? -5.336 -0.895 -0.386 1 86.38 83 GLU B C 1
ATOM 1846 O O . GLU B 1 83 ? -4.863 -1.932 0.086 1 86.38 83 GLU B O 1
ATOM 1851 N N . ILE B 1 84 ? -4.828 0.266 -0.13 1 88.19 84 ILE B N 1
ATOM 1852 C CA . ILE B 1 84 ? -3.691 0.453 0.762 1 88.19 84 ILE B CA 1
ATOM 1853 C C . ILE B 1 84 ? -4.039 -0.057 2.158 1 88.19 84 ILE B C 1
ATOM 1855 O O . ILE B 1 84 ? -3.256 -0.779 2.777 1 88.19 84 ILE B O 1
ATOM 1859 N N . VAL B 1 85 ? -5.215 0.26 2.613 1 89.69 85 VAL B N 1
ATOM 1860 C CA . VAL B 1 85 ? -5.652 -0.126 3.951 1 89.69 85 VAL B CA 1
ATOM 1861 C C . VAL B 1 85 ? -5.781 -1.646 4.035 1 89.69 85 VAL B C 1
ATOM 1863 O O . VAL B 1 85 ? -5.359 -2.258 5.02 1 89.69 85 VAL B O 1
ATOM 1866 N N . ASP B 1 86 ? -6.363 -2.246 3.025 1 87 86 ASP B N 1
ATOM 1867 C CA . ASP B 1 86 ? -6.504 -3.699 2.99 1 87 86 ASP B CA 1
ATOM 1868 C C . ASP B 1 86 ? -5.141 -4.387 3.031 1 87 86 ASP B C 1
ATOM 1870 O O . ASP B 1 86 ? -4.977 -5.41 3.693 1 87 86 ASP B O 1
ATOM 1874 N N . ILE B 1 87 ? -4.207 -3.82 2.297 1 86 87 ILE B N 1
ATOM 1875 C CA . ILE B 1 87 ? -2.865 -4.395 2.258 1 86 87 ILE B CA 1
ATOM 1876 C C . ILE B 1 87 ? -2.24 -4.336 3.65 1 86 87 ILE B C 1
ATOM 1878 O O . ILE B 1 87 ? -1.671 -5.324 4.121 1 86 87 ILE B O 1
ATOM 1882 N N . LEU B 1 88 ? -2.385 -3.268 4.273 1 83.94 88 LEU B N 1
ATOM 1883 C CA . LEU B 1 88 ? -1.803 -3.068 5.598 1 83.94 88 LEU B CA 1
ATOM 1884 C C . LEU B 1 88 ? -2.461 -3.982 6.625 1 83.94 88 LEU B C 1
ATOM 1886 O O . LEU B 1 88 ? -1.797 -4.477 7.539 1 83.94 88 LEU B O 1
ATOM 1890 N N . ASN B 1 89 ? -3.688 -4.203 6.422 1 81.31 89 ASN B N 1
ATOM 1891 C CA . ASN B 1 89 ? -4.414 -5.031 7.379 1 81.31 89 ASN B CA 1
ATOM 1892 C C . ASN B 1 89 ? -4.312 -6.512 7.027 1 81.31 89 ASN B C 1
ATOM 1894 O O . ASN B 1 89 ? -4.648 -7.371 7.844 1 81.31 89 ASN B O 1
ATOM 1898 N N . GLY B 1 90 ? -4.125 -6.715 5.766 1 70.75 90 GLY B N 1
ATOM 1899 C CA . GLY B 1 90 ? -4.039 -8.094 5.312 1 70.75 90 GLY B CA 1
ATOM 1900 C C . GLY B 1 90 ? -2.906 -8.867 5.961 1 70.75 90 GLY B C 1
ATOM 1901 O O . GLY B 1 90 ? -2.848 -10.094 5.863 1 70.75 90 GLY B O 1
ATOM 1902 N N . HIS B 1 91 ? -2.055 -8.094 6.684 1 62.31 91 HIS B N 1
ATOM 1903 C CA . HIS B 1 91 ? -0.921 -8.773 7.301 1 62.31 91 HIS B CA 1
ATOM 1904 C C . HIS B 1 91 ? -1.373 -9.672 8.445 1 62.31 91 HIS B C 1
ATOM 1906 O O . HIS B 1 91 ? -1.76 -9.18 9.508 1 62.31 91 HIS B O 1
ATOM 1912 N N . LYS B 1 92 ? -1.829 -10.82 8.102 1 60.56 92 LYS B N 1
ATOM 1913 C CA . LYS B 1 92 ? -2.182 -11.797 9.133 1 60.56 92 LYS B CA 1
ATOM 1914 C C . LYS B 1 92 ? -1.156 -12.922 9.203 1 60.56 92 LYS B C 1
ATOM 1916 O O . LYS B 1 92 ? -1.376 -13.93 9.875 1 60.56 92 LYS B O 1
ATOM 1921 N N . LEU B 1 93 ? -0.191 -12.812 8.438 1 61.84 93 LEU B N 1
ATOM 1922 C CA . LEU B 1 93 ? 0.833 -13.844 8.477 1 61.84 93 LEU B CA 1
ATOM 1923 C C . LEU B 1 93 ? 1.781 -13.633 9.648 1 61.84 93 LEU B C 1
ATOM 1925 O O . LEU B 1 93 ? 2.176 -12.5 9.93 1 61.84 93 LEU B O 1
ATOM 1929 N N . ASN B 1 94 ? 1.939 -14.562 10.469 1 61.09 94 ASN B N 1
ATOM 1930 C CA . ASN B 1 94 ? 2.756 -14.523 11.68 1 61.09 94 ASN B CA 1
ATOM 1931 C C . ASN B 1 94 ? 4.117 -13.883 11.414 1 61.09 94 ASN B C 1
ATOM 1933 O O . ASN B 1 94 ? 4.602 -13.094 12.227 1 61.09 94 ASN B O 1
ATOM 1937 N N . PHE B 1 95 ? 4.742 -14.406 10.305 1 74.81 95 PHE B N 1
ATOM 1938 C CA . PHE B 1 95 ? 6.055 -13.883 9.953 1 74.81 95 PHE B CA 1
ATOM 1939 C C . PHE B 1 95 ? 6.109 -13.5 8.477 1 74.81 95 PHE B C 1
ATOM 1941 O O . PHE B 1 95 ? 6.121 -14.375 7.605 1 74.81 95 PHE B O 1
ATOM 1948 N N . ALA B 1 96 ? 5.961 -12.266 8.258 1 83.81 96 ALA B N 1
ATOM 1949 C CA . ALA B 1 96 ? 6.004 -11.758 6.891 1 83.81 96 ALA B CA 1
ATOM 1950 C C . ALA B 1 96 ? 7.055 -10.656 6.746 1 83.81 96 ALA B C 1
ATOM 1952 O O . ALA B 1 96 ? 7.211 -9.82 7.637 1 83.81 96 ALA B O 1
ATOM 1953 N N . ALA B 1 97 ? 7.816 -10.789 5.797 1 86.56 97 ALA B N 1
ATOM 1954 C CA . ALA B 1 97 ? 8.734 -9.727 5.383 1 86.56 97 ALA B CA 1
ATOM 1955 C C . ALA B 1 97 ? 8.391 -9.219 3.986 1 86.56 97 ALA B C 1
ATOM 1957 O O . ALA B 1 97 ? 7.859 -9.961 3.158 1 86.56 97 ALA B O 1
ATOM 1958 N N . TYR B 1 98 ? 8.633 -7.969 3.709 1 88.56 98 TYR B N 1
ATOM 1959 C CA . TYR B 1 98 ? 8.352 -7.332 2.426 1 88.56 98 TYR B CA 1
ATOM 1960 C C . TYR B 1 98 ? 9.609 -6.699 1.842 1 88.56 98 TYR B C 1
ATOM 1962 O O . TYR B 1 98 ? 10.211 -5.816 2.459 1 88.56 98 TYR B O 1
ATOM 1970 N N . ASN B 1 99 ? 9.977 -7.164 0.689 1 90.56 99 ASN B N 1
ATOM 1971 C CA . ASN B 1 99 ? 11.195 -6.691 0.049 1 90.56 99 ASN B CA 1
ATOM 1972 C C . ASN B 1 99 ? 10.906 -6.078 -1.318 1 90.56 99 ASN B C 1
ATOM 1974 O O . ASN B 1 99 ? 10.164 -6.652 -2.117 1 90.56 99 ASN B O 1
ATOM 1978 N N . TRP B 1 100 ? 11.461 -4.895 -1.507 1 93.31 100 TRP B N 1
ATOM 1979 C CA . TRP B 1 100 ? 11.391 -4.281 -2.83 1 93.31 100 TRP B CA 1
ATOM 1980 C C . TRP B 1 100 ? 12.5 -4.816 -3.732 1 93.31 100 TRP B C 1
ATOM 1982 O O . TRP B 1 100 ? 13.656 -4.902 -3.322 1 93.31 100 TRP B O 1
ATOM 1992 N N . ILE B 1 101 ? 12.141 -5.188 -4.918 1 91.56 101 ILE B N 1
ATOM 1993 C CA . ILE B 1 101 ? 13.109 -5.645 -5.91 1 91.56 101 ILE B CA 1
ATOM 1994 C C . ILE B 1 101 ? 12.953 -4.836 -7.195 1 91.56 101 ILE B C 1
ATOM 1996 O O . ILE B 1 101 ? 11.891 -4.281 -7.461 1 91.56 101 ILE B O 1
ATOM 2000 N N . ARG B 1 102 ? 14.055 -4.75 -7.961 1 91.44 102 ARG B N 1
ATOM 2001 C CA . ARG B 1 102 ? 13.984 -4.086 -9.258 1 91.44 102 ARG B CA 1
ATOM 2002 C C . ARG B 1 102 ? 13.117 -4.871 -10.227 1 91.44 102 ARG B C 1
ATOM 2004 O O . ARG B 1 102 ? 13.055 -6.102 -10.164 1 91.44 102 ARG B O 1
ATOM 2011 N N . ARG B 1 103 ? 12.578 -4.152 -11.172 1 90.38 103 ARG B N 1
ATOM 2012 C CA . ARG B 1 103 ? 11.672 -4.762 -12.141 1 90.38 103 ARG B CA 1
ATOM 2013 C C . ARG B 1 103 ? 12.328 -5.938 -12.844 1 90.38 103 ARG B C 1
ATOM 2015 O O . ARG B 1 103 ? 11.695 -6.969 -13.078 1 90.38 103 ARG B O 1
ATOM 2022 N N . GLU B 1 104 ? 13.617 -5.828 -13.195 1 89.38 104 GLU B N 1
ATOM 2023 C CA . GLU B 1 104 ? 14.359 -6.84 -13.953 1 89.38 104 GLU B CA 1
ATOM 2024 C C . GLU B 1 104 ? 14.508 -8.125 -13.141 1 89.38 104 GLU B C 1
ATOM 2026 O O . GLU B 1 104 ? 14.727 -9.195 -13.703 1 89.38 104 GLU B O 1
ATOM 2031 N N . CYS B 1 105 ? 14.352 -8.016 -11.805 1 88.44 105 CYS B N 1
ATOM 2032 C CA . CYS B 1 105 ? 14.508 -9.172 -10.922 1 88.44 105 CYS B CA 1
ATOM 2033 C C . CYS B 1 105 ? 13.156 -9.836 -10.648 1 88.44 105 CYS B C 1
ATOM 2035 O O . CYS B 1 105 ? 13.094 -10.852 -9.961 1 88.44 105 CYS B O 1
ATOM 2037 N N . ASN B 1 106 ? 12.016 -9.297 -11.203 1 91.81 106 ASN B N 1
ATOM 2038 C CA . ASN B 1 106 ? 10.68 -9.828 -10.938 1 91.81 106 ASN B CA 1
ATOM 2039 C C . ASN B 1 106 ? 10.102 -10.531 -12.164 1 91.81 106 ASN B C 1
ATOM 2041 O O . ASN B 1 106 ? 8.883 -10.648 -12.297 1 91.81 106 ASN B O 1
ATOM 2045 N N . LYS B 1 107 ? 10.93 -10.961 -13.023 1 89.12 107 LYS B N 1
ATOM 2046 C CA . LYS B 1 107 ? 10.523 -11.516 -14.312 1 89.12 107 LYS B CA 1
ATOM 2047 C C . LYS B 1 107 ? 9.68 -12.773 -14.125 1 89.12 107 LYS B C 1
ATOM 2049 O O . LYS B 1 107 ? 8.727 -13 -14.875 1 89.12 107 LYS B O 1
ATOM 2054 N N . LEU B 1 108 ? 10.047 -13.539 -13.195 1 89.75 108 LEU B N 1
ATOM 2055 C CA . LEU B 1 108 ? 9.336 -14.797 -13 1 89.75 108 LEU B CA 1
ATOM 2056 C C . LEU B 1 108 ? 7.867 -14.539 -12.664 1 89.75 108 LEU B C 1
ATOM 2058 O O . LEU B 1 108 ? 6.98 -15.203 -13.203 1 89.75 108 LEU B O 1
ATOM 2062 N N . ALA B 1 109 ? 7.609 -13.594 -11.82 1 94.62 109 ALA B N 1
ATOM 2063 C CA . ALA B 1 109 ? 6.238 -13.289 -11.422 1 94.62 109 ALA B CA 1
ATOM 2064 C C . ALA B 1 109 ? 5.496 -12.555 -12.531 1 94.62 109 ALA B C 1
ATOM 2066 O O . ALA B 1 109 ? 4.266 -12.625 -12.617 1 94.62 109 ALA B O 1
ATOM 2067 N N . ASP B 1 110 ? 6.18 -11.852 -13.383 1 93.56 110 ASP B N 1
ATOM 2068 C CA . ASP B 1 110 ? 5.629 -11.031 -14.453 1 93.56 110 ASP B CA 1
ATOM 2069 C C . ASP B 1 110 ? 4.902 -11.891 -15.484 1 93.56 110 ASP B C 1
ATOM 2071 O O . ASP B 1 110 ? 4.035 -11.391 -16.203 1 93.56 110 ASP B O 1
ATOM 2075 N N . VAL B 1 111 ? 5.23 -13.117 -15.57 1 92.88 111 VAL B N 1
ATOM 2076 C CA . VAL B 1 111 ? 4.699 -14.031 -16.578 1 92.88 111 VAL B CA 1
ATOM 2077 C C . VAL B 1 111 ? 3.23 -14.328 -16.281 1 92.88 111 VAL B C 1
ATOM 2079 O O . VAL B 1 111 ? 2.406 -14.359 -17.203 1 92.88 111 VAL B O 1
ATOM 2082 N N . PHE B 1 112 ? 2.857 -14.422 -15.07 1 94.06 112 PHE B N 1
ATOM 2083 C CA . PHE B 1 112 ? 1.579 -15 -14.688 1 94.06 112 PHE B CA 1
ATOM 2084 C C . PHE B 1 112 ? 0.429 -14.062 -15.023 1 94.06 112 PHE B C 1
ATOM 2086 O O . PHE B 1 112 ? -0.556 -14.469 -15.641 1 94.06 112 PHE B O 1
ATOM 2093 N N . PRO B 1 113 ? 0.552 -12.773 -14.719 1 94.06 113 PRO B N 1
ATOM 2094 C CA . PRO B 1 113 ? -0.567 -11.898 -15.086 1 94.06 113 PRO B CA 1
ATOM 2095 C C . PRO B 1 113 ? -0.7 -11.711 -16.594 1 94.06 113 PRO B C 1
ATOM 2097 O O . PRO B 1 113 ? -1.747 -11.266 -17.078 1 94.06 113 PRO B O 1
ATOM 2100 N N . LYS B 1 114 ? 0.306 -12.008 -17.359 1 91.31 114 LYS B N 1
ATOM 2101 C CA . LYS B 1 114 ? 0.309 -11.789 -18.797 1 91.31 114 LYS B CA 1
ATOM 2102 C C . LYS B 1 114 ? -0.155 -13.047 -19.531 1 91.31 114 LYS B C 1
ATOM 2104 O O . LYS B 1 114 ? -0.423 -12.992 -20.734 1 91.31 114 LYS B O 1
ATOM 2109 N N . HIS B 1 115 ? -0.233 -14.141 -18.891 1 91.38 115 HIS B N 1
ATOM 2110 C CA . HIS B 1 115 ? -0.685 -15.391 -19.469 1 91.38 115 HIS B CA 1
ATOM 2111 C C . HIS B 1 115 ? -2.178 -15.609 -19.234 1 91.38 115 HIS B C 1
ATOM 2113 O O . HIS B 1 115 ? -2.719 -15.172 -18.219 1 91.38 115 HIS B O 1
ATOM 2119 N N . MET B 1 116 ? -2.771 -16.328 -20.125 1 90.5 116 MET B N 1
ATOM 2120 C CA . MET B 1 116 ? -4.188 -16.656 -19.984 1 90.5 116 MET B CA 1
ATOM 2121 C C . MET B 1 116 ? -4.414 -17.562 -18.781 1 90.5 116 MET B C 1
ATOM 2123 O O . MET B 1 116 ? -3.637 -18.484 -18.547 1 90.5 116 MET B O 1
ATOM 2127 N N . ILE B 1 117 ? -5.449 -17.312 -18.141 1 92.19 117 ILE B N 1
ATOM 2128 C CA . ILE B 1 117 ? -5.824 -18.203 -17.047 1 92.19 117 ILE B CA 1
ATOM 2129 C C . ILE B 1 117 ? -6.492 -19.453 -17.594 1 92.19 117 ILE B C 1
ATOM 2131 O O . ILE B 1 117 ? -7.453 -19.359 -18.359 1 92.19 117 ILE B O 1
ATOM 2135 N N . PRO B 1 118 ? -6 -20.594 -17.266 1 92.38 118 PRO B N 1
ATOM 2136 C CA . PRO B 1 118 ? -6.539 -21.844 -17.797 1 92.38 118 PRO B CA 1
ATOM 2137 C C . PRO B 1 118 ? -8.047 -21.969 -17.625 1 92.38 118 PRO B C 1
ATOM 2139 O O . PRO B 1 118 ? -8.586 -21.547 -16.594 1 92.38 118 PRO B O 1
ATOM 2142 N N . ASN B 1 119 ? -8.734 -22.516 -18.641 1 90.69 119 ASN B N 1
ATOM 2143 C CA . ASN B 1 119 ? -10.156 -22.844 -18.672 1 90.69 119 ASN B CA 1
ATOM 2144 C C . ASN B 1 119 ? -11.023 -21.609 -18.484 1 90.69 119 ASN B C 1
ATOM 2146 O O . ASN B 1 119 ? -12.164 -21.703 -18.016 1 90.69 119 ASN B O 1
ATOM 2150 N N . ASN B 1 120 ? -10.531 -20.484 -18.688 1 87.56 120 ASN B N 1
ATOM 2151 C CA . ASN B 1 120 ? -11.219 -19.203 -18.547 1 87.56 120 ASN B CA 1
ATOM 2152 C C . ASN B 1 120 ? -11.766 -19 -17.141 1 87.56 120 ASN B C 1
ATOM 2154 O O . ASN B 1 120 ? -12.859 -18.484 -16.953 1 87.56 120 ASN B O 1
ATOM 2158 N N . ALA B 1 121 ? -10.984 -19.547 -16.266 1 92.62 121 ALA B N 1
ATOM 2159 C CA . ALA B 1 121 ? -11.352 -19.375 -14.859 1 92.62 121 ALA B CA 1
ATOM 2160 C C . ALA B 1 121 ? -10.977 -17.984 -14.352 1 92.62 121 ALA B C 1
ATOM 2162 O O . ALA B 1 121 ? -10.352 -17.203 -15.07 1 92.62 121 ALA B O 1
ATOM 2163 N N . LEU B 1 122 ? -11.484 -17.625 -13.234 1 93.44 122 LEU B N 1
ATOM 2164 C CA . LEU B 1 122 ? -11.141 -16.344 -12.617 1 93.44 122 LEU B CA 1
ATOM 2165 C C . LEU B 1 122 ? -9.922 -16.484 -11.719 1 93.44 122 LEU B C 1
ATOM 2167 O O . LEU B 1 122 ? -9.297 -15.492 -11.344 1 93.44 122 LEU B O 1
ATOM 2171 N N . TYR B 1 123 ? -9.664 -17.734 -11.438 1 95.56 123 TYR B N 1
ATOM 2172 C CA . TYR B 1 123 ? -8.562 -18.078 -10.547 1 95.56 123 TYR B CA 1
ATOM 2173 C C . TYR B 1 123 ? -7.965 -19.438 -10.922 1 95.56 123 TYR B C 1
ATOM 2175 O O . TYR B 1 123 ? -8.695 -20.375 -11.258 1 95.56 123 TYR B O 1
ATOM 2183 N N . PHE B 1 124 ? -6.57 -19.562 -10.859 1 96.5 124 PHE B N 1
ATOM 2184 C CA . PHE B 1 124 ? -5.902 -20.828 -11.133 1 96.5 124 PHE B CA 1
ATOM 2185 C C . PHE B 1 124 ? -4.617 -20.953 -10.328 1 96.5 124 PHE B C 1
ATOM 2187 O O . PHE B 1 124 ? -3.863 -19.984 -10.195 1 96.5 124 PHE B O 1
ATOM 2194 N N . SER B 1 125 ? -4.41 -22.094 -9.742 1 96.31 125 SER B N 1
ATOM 2195 C CA . SER B 1 125 ? -3.184 -22.375 -9 1 96.31 125 SER B CA 1
ATOM 2196 C C . SER B 1 125 ? -2.389 -23.5 -9.641 1 96.31 125 SER B C 1
ATOM 2198 O O . SER B 1 125 ? -2.969 -24.438 -10.195 1 96.31 125 SER B O 1
ATOM 2200 N N . TYR B 1 126 ? -1.085 -23.406 -9.555 1 95.25 126 TYR B N 1
ATOM 2201 C CA . TYR B 1 126 ? -0.166 -24.406 -10.07 1 95.25 126 TYR B CA 1
ATOM 2202 C C . TYR B 1 126 ? 0.562 -25.125 -8.938 1 95.25 126 TYR B C 1
ATOM 2204 O O . TYR B 1 126 ? 1.214 -24.484 -8.109 1 95.25 126 TYR B O 1
ATOM 2212 N N . ASP B 1 127 ? 0.5 -26.438 -8.961 1 93.62 127 ASP B N 1
ATOM 2213 C CA . ASP B 1 127 ? 1.212 -27.234 -7.957 1 93.62 127 ASP B CA 1
ATOM 2214 C C . ASP B 1 127 ? 2.527 -27.766 -8.508 1 93.62 127 ASP B C 1
ATOM 2216 O O . ASP B 1 127 ? 3.361 -28.281 -7.758 1 93.62 127 ASP B O 1
ATOM 2220 N N . PHE B 1 128 ? 2.6 -27.719 -9.836 1 92.5 128 PHE B N 1
ATOM 2221 C CA . PHE B 1 128 ? 3.82 -28.078 -10.547 1 92.5 128 PHE B CA 1
ATOM 2222 C C . PHE B 1 128 ? 4.293 -26.938 -11.43 1 92.5 128 PHE B C 1
ATOM 2224 O O . PHE B 1 128 ? 3.51 -26.047 -11.773 1 92.5 128 PHE B O 1
ATOM 2231 N N . ILE B 1 129 ? 5.551 -27 -11.773 1 91.44 129 ILE B N 1
ATOM 2232 C CA . ILE B 1 129 ? 6.121 -25.938 -12.602 1 91.44 129 ILE B CA 1
ATOM 2233 C C . ILE B 1 129 ? 5.371 -25.859 -13.922 1 91.44 129 ILE B C 1
ATOM 2235 O O . ILE B 1 129 ? 5.398 -26.797 -14.719 1 91.44 129 ILE B O 1
ATOM 2239 N N . PRO B 1 130 ? 4.715 -24.766 -14.125 1 91.12 130 PRO B N 1
ATOM 2240 C CA . PRO B 1 130 ? 4.031 -24.656 -15.414 1 91.12 130 PRO B CA 1
ATOM 2241 C C . PRO B 1 130 ? 5 -24.453 -16.578 1 91.12 130 PRO B C 1
ATOM 2243 O O . PRO B 1 130 ? 6.094 -23.906 -16.391 1 91.12 130 PRO B O 1
ATOM 2246 N N . LEU B 1 131 ? 4.613 -24.797 -17.734 1 85.56 131 LEU B N 1
ATOM 2247 C CA . LEU B 1 131 ? 5.441 -24.734 -18.938 1 85.56 131 LEU B CA 1
ATOM 2248 C C . LEU B 1 131 ? 5.883 -23.312 -19.234 1 85.56 131 LEU B C 1
ATOM 2250 O O . LEU B 1 131 ? 7 -23.094 -19.703 1 85.56 131 LEU B O 1
ATOM 2254 N N . VAL B 1 132 ? 5.082 -22.375 -18.891 1 84.94 132 VAL B N 1
ATOM 2255 C CA . VAL B 1 132 ? 5.289 -20.984 -19.281 1 84.94 132 VAL B CA 1
ATOM 2256 C C . VAL B 1 132 ? 6.527 -20.438 -18.578 1 84.94 132 VAL B C 1
ATOM 2258 O O . VAL B 1 132 ? 7.141 -19.469 -19.047 1 84.94 132 VAL B O 1
ATOM 2261 N N . ILE B 1 133 ? 6.934 -21.047 -17.469 1 87.5 133 ILE B N 1
ATOM 2262 C CA . ILE B 1 133 ? 8.094 -20.5 -16.781 1 87.5 133 ILE B CA 1
ATOM 2263 C C . ILE B 1 133 ? 9.219 -21.531 -16.766 1 87.5 133 ILE B C 1
ATOM 2265 O O . ILE B 1 133 ? 10.203 -21.359 -16.031 1 87.5 133 ILE B O 1
ATOM 2269 N N . THR B 1 134 ? 9.156 -22.625 -17.344 1 81.31 134 THR B N 1
ATOM 2270 C CA . THR B 1 134 ? 10.133 -23.703 -17.297 1 81.31 134 THR B CA 1
ATOM 2271 C C . THR B 1 134 ? 11.516 -23.203 -17.703 1 81.31 134 THR B C 1
ATOM 2273 O O . THR B 1 134 ? 12.516 -23.562 -17.078 1 81.31 134 THR B O 1
ATOM 2276 N N . ASN B 1 135 ? 11.547 -22.344 -18.688 1 78.19 135 ASN B N 1
ATOM 2277 C CA . ASN B 1 135 ? 12.828 -21.812 -19.156 1 78.19 135 ASN B CA 1
ATOM 2278 C C . ASN B 1 135 ? 13.375 -20.75 -18.219 1 78.19 135 ASN B C 1
ATOM 2280 O O . ASN B 1 135 ? 14.586 -20.578 -18.109 1 78.19 135 ASN B O 1
ATOM 2284 N N . ASP B 1 136 ? 12.477 -20.062 -17.562 1 76.25 136 ASP B N 1
ATOM 2285 C CA . ASP B 1 136 ? 12.867 -18.938 -16.719 1 76.25 136 ASP B CA 1
ATOM 2286 C C . ASP B 1 136 ? 13.344 -19.422 -15.352 1 76.25 136 ASP B C 1
ATOM 2288 O O . ASP B 1 136 ? 14.203 -18.797 -14.734 1 76.25 136 ASP B O 1
ATOM 2292 N N . VAL B 1 137 ? 12.68 -20.5 -14.875 1 72.12 137 VAL B N 1
ATOM 2293 C CA . VAL B 1 137 ? 13.062 -21.016 -13.57 1 72.12 137 VAL B CA 1
ATOM 2294 C C . VAL B 1 137 ? 14.484 -21.562 -13.633 1 72.12 137 VAL B C 1
ATOM 2296 O O . VAL B 1 137 ? 15.234 -21.469 -12.656 1 72.12 137 VAL B O 1
ATOM 2299 N N . HIS B 1 138 ? 14.836 -22.047 -14.711 1 63.31 138 HIS B N 1
ATOM 2300 C CA . HIS B 1 138 ? 16.172 -22.594 -14.891 1 63.31 138 HIS B CA 1
ATOM 2301 C C . HIS B 1 138 ? 17.203 -21.484 -15.062 1 63.31 138 HIS B C 1
ATOM 2303 O O . HIS B 1 138 ? 18.359 -21.625 -14.664 1 63.31 138 HIS B O 1
ATOM 2309 N N . SER B 1 139 ? 16.797 -20.453 -15.703 1 57.16 139 SER B N 1
ATOM 2310 C CA . SER B 1 139 ? 17.734 -19.359 -15.922 1 57.16 139 SER B CA 1
ATOM 2311 C C . SER B 1 139 ? 18 -18.594 -14.633 1 57.16 139 SER B C 1
ATOM 2313 O O . SER B 1 139 ? 19.094 -18.062 -14.43 1 57.16 139 SER B O 1
ATOM 2315 N N . ASN B 1 140 ? 16.953 -18.281 -13.891 1 53.53 140 ASN B N 1
ATOM 2316 C CA . ASN B 1 140 ? 17.094 -17.516 -12.656 1 53.53 140 ASN B CA 1
ATOM 2317 C C . ASN B 1 140 ? 17.828 -18.297 -11.578 1 53.53 140 ASN B C 1
ATOM 2319 O O . ASN B 1 140 ? 18.062 -17.797 -10.477 1 53.53 140 ASN B O 1
ATOM 2323 N N . PHE B 1 141 ? 17.922 -19.609 -11.719 1 43.56 141 PHE B N 1
ATOM 2324 C CA . PHE B 1 141 ? 18.75 -20.391 -10.812 1 43.56 141 PHE B CA 1
ATOM 2325 C C . PHE B 1 141 ? 20.234 -20.078 -11.039 1 43.56 141 PHE B C 1
ATOM 2327 O O . PHE B 1 141 ? 21.094 -20.844 -10.625 1 43.56 141 PHE B O 1
ATOM 2334 N N . SER B 1 142 ? 20.484 -19.078 -11.891 1 38.62 142 SER B N 1
ATOM 2335 C CA . SER B 1 142 ? 21.938 -18.922 -11.773 1 38.62 142 SER B CA 1
ATOM 2336 C C . SER B 1 142 ? 22.344 -18.641 -10.328 1 38.62 142 SER B C 1
ATOM 2338 O O . SER B 1 142 ? 21.688 -17.859 -9.633 1 38.62 142 SER B O 1
ATOM 2340 N N . PRO B 1 143 ? 23.234 -19.406 -9.711 1 35.81 143 PRO B N 1
ATOM 2341 C CA . PRO B 1 143 ? 23.844 -19.203 -8.398 1 35.81 143 PRO B CA 1
ATOM 2342 C C . PRO B 1 143 ? 24.078 -17.734 -8.07 1 35.81 143 PRO B C 1
ATOM 2344 O O . PRO B 1 143 ? 24.266 -17.375 -6.902 1 35.81 143 PRO B O 1
ATOM 2347 N N . TYR B 1 144 ? 24.359 -16.828 -9.062 1 32.19 144 TYR B N 1
ATOM 2348 C CA . TYR B 1 144 ? 24.859 -15.477 -8.828 1 32.19 144 TYR B CA 1
ATOM 2349 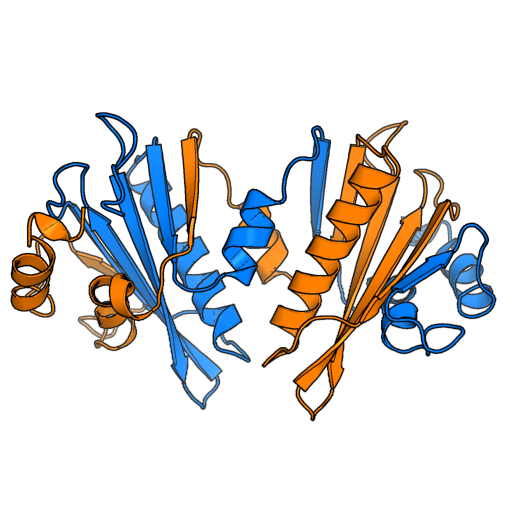C C . TYR B 1 144 ? 23.734 -14.555 -8.383 1 32.19 144 TYR B C 1
ATOM 2351 O O . TYR B 1 144 ? 23.984 -13.398 -8.023 1 32.19 144 TYR B O 1
ATOM 2359 N N . LEU B 1 145 ? 22.531 -14.68 -8.812 1 29.31 145 LEU B N 1
ATOM 2360 C CA . LEU B 1 145 ? 21.562 -13.672 -8.398 1 29.31 145 LEU B CA 1
ATOM 2361 C C . LEU B 1 145 ? 21.141 -13.891 -6.957 1 29.31 145 LEU B C 1
ATOM 2363 O O . LEU B 1 145 ? 20.141 -13.305 -6.5 1 29.31 145 LEU B O 1
ATOM 2367 N N . ILE B 1 146 ? 21.672 -14.828 -6.211 1 23.02 146 ILE B N 1
ATOM 2368 C CA . ILE B 1 146 ? 21.641 -14.781 -4.75 1 23.02 146 ILE B CA 1
ATOM 2369 C C . ILE B 1 146 ? 22.438 -13.57 -4.262 1 23.02 146 ILE B C 1
ATOM 2371 O O . ILE B 1 146 ? 23.609 -13.406 -4.625 1 23.02 146 ILE B O 1
#

Sequence (292 aa):
LHWKTPYSGWVKCSYDGTFVWDRSSKVGWIIRNDRGSFLAAGQAQGKQTSCSLESEGHALLFSMKYCRNKGYTNVCFKGDNKEIVDILNGHKLNFAAYNWIRRECNKLADVFPKHMIPNNALYFSYDFIPLVITNDVHSNFSPYLILHWKTPYSGWVKCSYDGTFVWDRSSKVGWIIRNDRGSFLAAGQAQGKQTSCSLESEGHALLFSMKYCRNKGYTNVCFKGDNKEIVDILNGHKLNFAAYNWIRRECNKLADVFPKHMIPNNALYFSYDFIPLVITNDVHSNFSPYLI

Secondary structure (DSSP, 8-state):
-----SSTT-EEEEEEEEE-TTS-EEEEEEEE-TTS-EEEEEEEE----SSHHHHHHHHHHHHHHHHHHHT--EEEEEES-HHHHHHHH----SEEEEEE--GGG-HHHHHHHHSPPGGG-SEEEESS--GGGH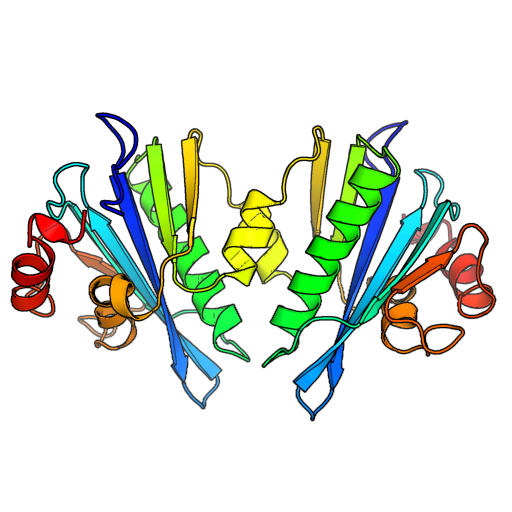HHHHHTT-GGG-/-----SSTT-EEEEEEEEE-TTS-EEEEEEEE-TTS-EEEEEEEE----SSHHHHHHHHHHHHHHHHHHHT--EEEEEES-HHHHHHHHT---SEEEEEE--GGG-HHHHHHHHSPPGGG-SEEEESS--GGGHHHHHHTT-GGG-

InterPro domains:
  IPR002156 Ribonuclease H domain [PF13456] (15-92)
  IPR036397 Ribonuclease H superfamily [G3DSA:3.30.420.10] (10-121)
  IPR044730 Ribonuclease H-like domain, plant type [cd06222] (13-110)
  IPR052929 RNase H-like EbsB-related [PTHR47074] (2-116)

Solvent-accessible surface area (backbone atoms only — not comparable to full-atom values): 15673 Å² total; per-residue (Å²): 125,34,66,66,64,86,50,92,84,32,31,37,35,32,32,23,36,34,62,43,92,85,26,45,22,24,14,7,28,34,31,23,41,71,86,66,45,84,55,36,35,33,32,31,61,42,62,81,36,94,40,55,68,52,21,36,51,48,11,47,47,52,44,50,52,48,36,54,75,73,62,58,48,37,38,38,38,34,33,60,52,56,67,64,32,48,52,65,61,60,66,71,56,88,39,67,45,70,42,66,41,57,66,86,78,44,53,79,16,50,49,39,29,75,44,83,56,69,91,77,43,60,60,47,74,34,78,59,89,52,76,91,43,55,69,52,59,60,56,66,57,42,80,72,74,47,122,39,66,64,63,86,48,93,84,32,31,37,34,32,32,22,36,34,61,44,93,88,25,42,22,23,13,6,26,34,32,22,40,71,85,66,45,84,58,37,34,33,32,32,62,44,63,79,35,93,42,55,67,52,21,36,50,48,10,48,48,52,44,50,51,48,36,53,75,74,61,59,49,38,38,37,37,34,34,59,51,55,67,64,34,48,52,66,61,61,66,70,54,86,39,66,45,69,42,65,44,57,65,86,77,43,54,77,15,51,48,38,29,74,44,82,55,68,92,77,44,60,60,47,75,35,79,58,89,50,78,91,44,54,69,53,59,61,57,67,58,44,81,73,71,54

Nearest PDB structures (foldseek):
  7o24-assembly1_C  TM=7.048E-01  e=1.915E-03  White-tufted-ear marmoset simian foamy virus
  6aoc-assembly2_C  TM=7.177E-01  e=2.457E-02  Human immunodeficiency virus type 1 BH10
  6wb2-assembly1_A  TM=7.420E-01  e=5.047E-02  Human immunodeficiency virus 1
  7z2e-assembly1_B  TM=6.317E-01  e=4.985E-01  Human immunodeficiency virus type 1 BH10
  2fe7-assembly1_A  TM=3.678E-01  e=1.619E+00  Pseudomonas aeruginosa UCBPP-PA14

Organism: NCBI:txid81985

pLDDT: mean 83.32, std 17.12, range [22.94, 97.5]

Foldseek 3Di:
DPPQPPDPQEKEKEKAKDADPVQWIKIKIWIGHRVRHGDDMDMDTFDRHDDRVVRRVRRVVVSVVVCVVVPRDHYDYDYDDVVVVCVVVVPPDPDDDDDDDDPVLCVQVVQVVVDQDPPNDPDDDDPDDDPSCVVVVVVNPPPPVD/DPPQPPDPQEKEKEKAKDADPVQWIKIKIWIAHRVRHGDDMDIDTFDRHDDRVVRRVRRVVVSVVVCVVVPRDHYDYDYDDVVVVCVVVVPPDPDDDDDDDDPVLCVQVVQVVVDQDPPNDPDDDDPDDDPSCVVVVVVNPPVPVD